Protein AF-A0A954LNN3-F1 (afdb_monomer_lite)

Secondary structure (DSSP, 8-state):
---PPP--PPPPPEEEEEEEE-TTSSHHHHHHHHHS--PPPTT--EEEEEPTTSPPPSSPPGGG----HHHHHHHHHHHHHHHHHHHHTTPPPPPPP--S--EEEEEEEEETTEEEEEEEEE--SHHHHHHHHT-HHHHHHHHHHHHTT-SEEEEEEEPPPTTS-HHHHHHHHHHHHHHHHHHHHT----GGGGS-EEEEEE-GGGGGGGTSTT---

Radius of gyration: 19.88 Å; chains: 1; bounding box: 52×59×62 Å

Structure (mmCIF, N/CA/C/O backbone):
data_AF-A0A954LNN3-F1
#
_entry.id   AF-A0A954LNN3-F1
#
loop_
_atom_site.group_PDB
_atom_site.id
_atom_site.type_symbol
_atom_site.label_atom_id
_atom_site.label_alt_id
_atom_site.label_comp_id
_atom_site.label_asym_id
_atom_site.label_entity_id
_atom_site.label_seq_id
_atom_site.pdbx_PDB_ins_code
_atom_site.Cartn_x
_atom_site.Cartn_y
_atom_site.Cartn_z
_atom_site.occupancy
_atom_site.B_iso_or_equiv
_atom_site.auth_seq_id
_atom_site.auth_comp_id
_atom_site.auth_asym_id
_atom_site.auth_atom_id
_atom_site.pdbx_PDB_model_num
ATOM 1 N N . MET A 1 1 ? -34.353 6.691 -40.907 1.00 41.09 1 MET A N 1
ATOM 2 C CA . MET A 1 1 ? -32.951 6.592 -40.446 1.00 41.09 1 MET A CA 1
ATOM 3 C C . MET A 1 1 ? -32.954 6.837 -38.947 1.00 41.09 1 MET A C 1
ATOM 5 O O . MET A 1 1 ? -33.032 7.984 -38.532 1.00 41.09 1 MET A O 1
ATOM 9 N N . SER A 1 2 ? -32.997 5.773 -38.146 1.00 40.62 2 SER A N 1
ATOM 10 C CA . SER A 1 2 ? -33.014 5.878 -36.682 1.00 40.62 2 SER A CA 1
ATOM 11 C C . SER A 1 2 ? -31.582 5.757 -36.176 1.00 40.62 2 SER A C 1
ATOM 13 O O . SER A 1 2 ? -30.996 4.680 -36.244 1.00 40.62 2 SER A O 1
ATOM 15 N N . GLY A 1 3 ? -31.007 6.874 -35.733 1.00 41.91 3 GLY A N 1
ATOM 16 C CA . GLY A 1 3 ? -29.698 6.901 -35.089 1.00 41.91 3 GLY A CA 1
ATOM 17 C C . GLY A 1 3 ? -29.800 6.324 -33.682 1.00 41.91 3 GLY A C 1
ATOM 18 O O . GLY A 1 3 ? -30.447 6.914 -32.822 1.00 41.91 3 GLY A O 1
ATOM 19 N N . GLN A 1 4 ? -29.179 5.168 -33.454 1.00 40.25 4 GLN A N 1
ATOM 20 C CA . GLN A 1 4 ? -28.914 4.680 -32.104 1.00 40.25 4 GLN A CA 1
ATOM 21 C C . GLN A 1 4 ? -27.769 5.502 -31.510 1.00 40.25 4 GLN A C 1
ATOM 23 O O . GLN A 1 4 ? -26.646 5.489 -32.010 1.00 40.25 4 GLN A O 1
ATOM 28 N N . THR A 1 5 ? -28.064 6.228 -30.439 1.00 45.84 5 THR A N 1
ATOM 29 C CA . THR A 1 5 ? -27.068 6.816 -29.546 1.00 45.84 5 THR A CA 1
ATOM 30 C C . THR A 1 5 ? -26.259 5.686 -28.896 1.00 45.84 5 THR A C 1
ATOM 32 O O . THR A 1 5 ? -26.860 4.720 -28.419 1.00 45.84 5 THR A O 1
ATOM 35 N N . PRO A 1 6 ? -24.918 5.766 -28.845 1.00 45.59 6 PRO A N 1
ATOM 36 C CA . PRO A 1 6 ? -24.116 4.739 -28.198 1.00 45.59 6 PRO A CA 1
ATOM 37 C C . PRO A 1 6 ? -24.421 4.725 -26.696 1.00 45.59 6 PRO A C 1
ATOM 39 O O . PRO A 1 6 ? -24.258 5.727 -25.997 1.00 45.59 6 PRO A O 1
ATOM 42 N N . SER A 1 7 ? -24.886 3.574 -26.214 1.00 42.22 7 SER A N 1
ATOM 43 C CA . SER A 1 7 ? -25.049 3.277 -24.792 1.00 42.22 7 SER A CA 1
ATOM 44 C C . SER A 1 7 ? -23.694 3.428 -24.093 1.00 42.22 7 SER A C 1
ATOM 46 O O . SER A 1 7 ? -22.755 2.686 -24.386 1.00 42.22 7 SER A O 1
ATOM 48 N N . LYS A 1 8 ? -23.564 4.412 -23.192 1.00 45.31 8 LYS A N 1
ATOM 49 C CA . LYS A 1 8 ? -22.414 4.512 -22.284 1.00 45.31 8 LYS A CA 1
ATOM 50 C C . LYS A 1 8 ? -22.467 3.316 -21.336 1.00 45.31 8 LYS A C 1
ATOM 52 O O . LYS A 1 8 ? -23.291 3.297 -20.424 1.00 45.31 8 LYS A O 1
ATOM 57 N N . SER A 1 9 ? -21.582 2.342 -21.535 1.00 46.16 9 SER A N 1
ATOM 58 C CA . SER A 1 9 ? -21.320 1.303 -20.538 1.00 46.16 9 SER A CA 1
ATOM 59 C C . SER A 1 9 ? -21.052 1.961 -19.176 1.00 46.16 9 SER A C 1
ATOM 61 O O . SER A 1 9 ? -20.339 2.971 -19.131 1.00 46.16 9 SER A O 1
ATOM 63 N N . PRO A 1 10 ? -21.618 1.445 -18.070 1.00 54.09 10 PRO A N 1
ATOM 64 C CA . PRO A 1 10 ? -21.389 2.022 -16.753 1.00 54.09 10 PRO A CA 1
ATOM 65 C C . PRO A 1 10 ? -19.890 2.014 -16.442 1.00 54.09 10 PRO A C 1
ATOM 67 O O . PRO A 1 10 ? -19.203 1.019 -16.680 1.00 54.09 10 PRO A O 1
ATOM 70 N N . ALA A 1 11 ? -19.378 3.136 -15.935 1.00 67.19 11 ALA A N 1
ATOM 71 C CA . ALA A 1 11 ? -17.979 3.250 -15.546 1.00 67.19 11 ALA A CA 1
ATOM 72 C C . ALA A 1 11 ? -17.644 2.175 -14.496 1.00 67.19 11 ALA A C 1
ATOM 74 O O . ALA A 1 11 ? -18.357 2.014 -13.503 1.00 67.19 11 ALA A O 1
ATOM 75 N N . ARG A 1 12 ? -16.572 1.416 -14.736 1.00 80.56 12 ARG A N 1
ATOM 76 C CA . ARG A 1 12 ? -16.099 0.356 -13.836 1.00 80.56 12 ARG A CA 1
ATOM 77 C C . ARG A 1 12 ? -15.735 0.965 -12.476 1.00 80.56 12 ARG A C 1
ATOM 79 O O . ARG A 1 12 ? -15.009 1.954 -12.425 1.00 80.56 12 ARG A O 1
ATOM 86 N N . LYS A 1 13 ? -16.232 0.386 -11.372 1.00 89.00 13 LYS A N 1
ATOM 87 C CA . LYS A 1 13 ? -15.869 0.831 -10.014 1.00 89.00 13 LYS A CA 1
ATOM 88 C C . LYS A 1 13 ? -14.365 0.627 -9.786 1.00 89.00 13 LYS A C 1
ATOM 90 O O . LYS A 1 13 ? -13.867 -0.481 -9.983 1.00 89.00 13 LYS A O 1
ATOM 95 N N . VAL A 1 14 ? -13.700 1.671 -9.296 1.00 90.75 14 VAL A N 1
ATOM 96 C CA . VAL A 1 14 ? -12.328 1.626 -8.772 1.00 90.75 14 VAL A CA 1
ATOM 97 C C . VAL A 1 14 ? -12.387 1.444 -7.256 1.00 90.75 14 VAL A C 1
ATOM 99 O O . VAL A 1 14 ? -13.132 2.159 -6.587 1.00 90.75 14 VAL A O 1
ATOM 102 N N . TYR A 1 15 ? -11.632 0.487 -6.723 1.00 92.94 15 TYR A N 1
ATOM 103 C CA . TYR A 1 15 ? -11.469 0.271 -5.284 1.00 92.94 15 TYR A CA 1
ATOM 104 C C . TYR A 1 15 ? -10.193 0.946 -4.801 1.00 92.94 15 TYR A C 1
ATOM 106 O O . TYR A 1 15 ? -9.123 0.705 -5.354 1.00 92.94 15 TYR A O 1
ATOM 114 N N . ARG A 1 16 ? -10.291 1.761 -3.753 1.00 91.50 16 ARG A N 1
ATOM 115 C CA . ARG A 1 16 ? -9.150 2.497 -3.203 1.00 91.50 16 ARG A CA 1
ATOM 116 C C . ARG A 1 16 ? -8.630 1.837 -1.941 1.00 91.50 16 ARG A C 1
ATOM 118 O O . ARG A 1 16 ? -9.359 1.729 -0.958 1.00 91.50 16 ARG A O 1
ATOM 125 N N . LEU A 1 17 ? -7.379 1.406 -1.944 1.00 93.31 17 LEU A N 1
ATOM 126 C CA . LEU A 1 17 ? -6.766 0.739 -0.801 1.00 93.31 17 LEU A CA 1
ATOM 127 C C . LEU A 1 17 ? -5.625 1.587 -0.251 1.00 93.31 17 LEU A C 1
ATOM 129 O O . LEU A 1 17 ? -4.707 1.956 -0.980 1.00 93.31 17 LEU A O 1
ATOM 133 N N . ALA A 1 18 ? -5.652 1.856 1.050 1.00 90.88 18 ALA A N 1
ATOM 134 C CA . ALA A 1 18 ? -4.489 2.394 1.742 1.00 90.88 18 ALA A CA 1
ATOM 135 C C . ALA A 1 18 ? -3.528 1.254 2.087 1.00 90.88 18 ALA A C 1
ATOM 137 O O . ALA A 1 18 ? -3.946 0.256 2.671 1.00 90.88 18 ALA A O 1
ATOM 138 N N . LEU A 1 19 ? -2.245 1.408 1.768 1.00 91.31 19 LEU A N 1
ATOM 139 C CA . LEU A 1 19 ? -1.187 0.499 2.188 1.00 91.31 19 LEU A CA 1
ATOM 140 C C . LEU A 1 19 ? -0.366 1.148 3.300 1.00 91.31 19 LEU A C 1
ATOM 142 O O . LEU A 1 19 ? 0.320 2.147 3.097 1.00 91.31 19 LEU A O 1
ATOM 146 N N . TYR A 1 20 ? -0.437 0.543 4.477 1.00 86.44 20 TYR A N 1
ATOM 147 C CA . TYR A 1 20 ? 0.294 0.922 5.673 1.00 86.44 20 TYR A CA 1
ATOM 148 C C . TYR A 1 20 ? 1.376 -0.099 5.969 1.00 86.44 20 TYR A C 1
ATOM 150 O O . TYR A 1 20 ? 1.256 -1.283 5.667 1.00 86.44 20 TYR A O 1
ATOM 158 N N . GLY A 1 21 ? 2.446 0.357 6.601 1.00 81.75 21 GLY A N 1
ATOM 159 C CA . GLY A 1 21 ? 3.517 -0.511 7.054 1.00 81.75 21 GLY A CA 1
ATOM 160 C C . GLY A 1 21 ? 4.712 0.304 7.504 1.00 81.75 21 GLY A C 1
ATOM 161 O O . GLY A 1 21 ? 4.985 1.391 6.983 1.00 81.75 21 GLY A O 1
ATOM 162 N N . VAL A 1 22 ? 5.432 -0.235 8.476 1.00 75.75 22 VAL A N 1
ATOM 163 C CA . VAL A 1 22 ? 6.613 0.406 9.057 1.00 75.75 22 VAL A CA 1
ATOM 164 C C . VAL A 1 22 ? 7.746 0.518 8.029 1.00 75.75 22 VAL A C 1
ATOM 166 O O . VAL A 1 22 ? 7.712 -0.100 6.956 1.00 75.75 22 VAL A O 1
ATOM 169 N N . THR A 1 23 ? 8.769 1.321 8.331 1.00 74.94 23 THR A N 1
ATOM 170 C CA . THR A 1 23 ? 9.998 1.334 7.523 1.00 74.94 23 THR A CA 1
ATOM 171 C C . THR A 1 23 ? 10.539 -0.085 7.403 1.00 74.94 23 THR A C 1
ATOM 173 O O . THR A 1 23 ? 10.549 -0.832 8.377 1.00 74.94 23 THR A O 1
ATOM 176 N N . ALA A 1 24 ? 10.961 -0.458 6.196 1.00 79.31 24 ALA A N 1
ATOM 177 C CA . ALA A 1 24 ? 11.436 -1.799 5.878 1.00 79.31 24 ALA A CA 1
ATOM 178 C C . ALA A 1 24 ? 10.400 -2.928 6.057 1.00 79.31 24 ALA A C 1
ATOM 180 O O . ALA A 1 24 ? 10.777 -4.092 5.952 1.00 79.31 24 ALA A O 1
ATOM 181 N N . ALA A 1 25 ? 9.098 -2.640 6.208 1.00 84.00 25 ALA A N 1
ATOM 182 C CA . ALA A 1 25 ? 8.053 -3.672 6.207 1.00 84.00 25 ALA A CA 1
ATOM 183 C C . ALA A 1 25 ? 7.923 -4.409 4.865 1.00 84.00 25 ALA A C 1
ATOM 185 O O . ALA A 1 25 ? 7.218 -5.400 4.797 1.00 84.00 25 ALA A O 1
ATOM 186 N N . GLY A 1 26 ? 8.583 -3.952 3.794 1.00 89.00 26 GLY A N 1
ATOM 187 C CA . GLY A 1 26 ? 8.555 -4.593 2.474 1.00 89.00 26 GLY A CA 1
ATOM 188 C C . GLY A 1 26 ? 7.404 -4.147 1.570 1.00 89.00 26 GLY A C 1
ATOM 189 O O . GLY A 1 26 ? 7.028 -4.896 0.675 1.00 89.00 26 GLY A O 1
ATOM 190 N N . LYS A 1 27 ? 6.851 -2.942 1.781 1.00 91.00 27 LYS A N 1
ATOM 191 C CA . LYS A 1 27 ? 5.776 -2.369 0.945 1.00 91.00 27 LYS A CA 1
ATOM 192 C C . LYS A 1 27 ? 6.191 -2.280 -0.524 1.00 91.00 27 LYS A C 1
ATOM 194 O O . LYS A 1 27 ? 5.506 -2.823 -1.383 1.00 91.00 27 LYS A O 1
ATOM 199 N N . THR A 1 28 ? 7.367 -1.705 -0.783 1.00 91.69 28 THR A N 1
ATOM 200 C CA . THR A 1 28 ? 7.961 -1.630 -2.125 1.00 91.69 28 THR A CA 1
ATOM 201 C C . THR A 1 28 ? 8.101 -3.015 -2.754 1.00 91.69 28 THR A C 1
ATOM 203 O O . THR A 1 28 ? 7.695 -3.208 -3.893 1.00 91.69 28 THR A O 1
ATOM 206 N N . CYS A 1 29 ? 8.603 -4.004 -2.003 1.00 93.44 29 CYS A N 1
ATOM 207 C CA . CYS A 1 29 ? 8.739 -5.374 -2.501 1.00 93.44 29 CYS A CA 1
ATOM 208 C C . CYS A 1 29 ? 7.381 -6.006 -2.832 1.00 93.44 29 CYS A C 1
ATOM 210 O O . CYS A 1 29 ? 7.262 -6.675 -3.851 1.00 93.44 29 CYS A O 1
ATOM 212 N N . LEU A 1 30 ? 6.358 -5.789 -1.996 1.00 93.38 30 LEU A N 1
ATOM 213 C CA . LEU A 1 30 ? 5.003 -6.291 -2.232 1.00 93.38 30 LEU A CA 1
ATOM 214 C C . LEU A 1 30 ? 4.410 -5.702 -3.517 1.00 93.38 30 LEU A C 1
ATOM 216 O O . LEU A 1 30 ? 3.936 -6.451 -4.369 1.00 93.38 30 LEU A O 1
ATOM 220 N N . LEU A 1 31 ? 4.458 -4.377 -3.662 1.00 94.31 31 LEU A N 1
ATOM 221 C CA . LEU A 1 31 ? 3.934 -3.672 -4.832 1.00 94.31 31 LEU A CA 1
ATOM 222 C C . LEU A 1 31 ? 4.679 -4.078 -6.106 1.00 94.31 31 LEU A C 1
ATOM 224 O O . LEU A 1 31 ? 4.044 -4.392 -7.111 1.00 94.31 31 LEU A O 1
ATOM 228 N N . ALA A 1 32 ? 6.013 -4.124 -6.061 1.00 94.44 32 ALA A N 1
ATOM 229 C CA . ALA A 1 32 ? 6.834 -4.524 -7.202 1.00 94.44 32 ALA A CA 1
ATOM 230 C C . ALA A 1 32 ? 6.546 -5.970 -7.592 1.00 94.44 32 ALA A C 1
ATOM 232 O O . ALA A 1 32 ? 6.275 -6.249 -8.756 1.00 94.44 32 ALA A O 1
ATOM 233 N N . ALA A 1 33 ? 6.477 -6.877 -6.615 1.00 92.88 33 ALA A N 1
ATOM 234 C CA . ALA A 1 33 ? 6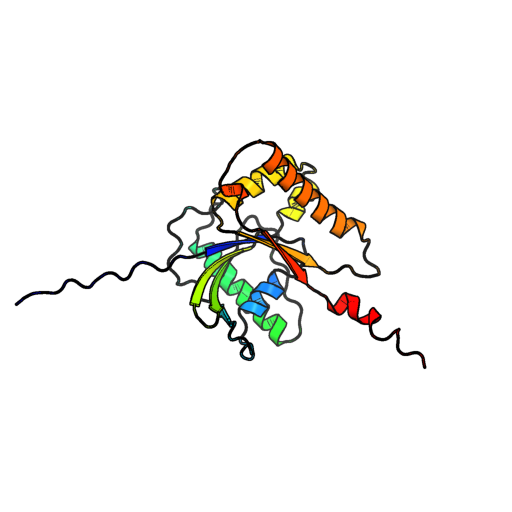.102 -8.252 -6.884 1.00 92.88 33 ALA A CA 1
ATOM 235 C C . ALA A 1 33 ? 4.723 -8.336 -7.551 1.00 92.88 33 ALA A C 1
ATOM 237 O O . ALA A 1 33 ? 4.552 -9.203 -8.403 1.00 92.88 33 ALA A O 1
ATOM 238 N N . LEU A 1 34 ? 3.735 -7.524 -7.142 1.00 93.25 34 LEU A N 1
ATOM 239 C CA . LEU A 1 34 ? 2.395 -7.492 -7.753 1.00 93.25 34 LEU A CA 1
ATOM 240 C C . LEU A 1 34 ? 2.414 -6.976 -9.195 1.00 93.25 34 LEU A C 1
ATOM 242 O O . LEU A 1 34 ? 1.586 -7.408 -9.983 1.00 93.25 34 LEU A O 1
ATOM 246 N N . GLY A 1 35 ? 3.333 -6.070 -9.536 1.00 92.44 35 GLY A N 1
ATOM 247 C CA . GLY A 1 35 ? 3.470 -5.536 -10.894 1.00 92.44 35 GLY A CA 1
ATOM 248 C C . GLY A 1 35 ? 4.302 -6.402 -11.843 1.00 92.44 35 GLY A C 1
ATOM 249 O O . GLY A 1 35 ? 4.261 -6.193 -13.053 1.00 92.44 35 GLY A O 1
ATOM 250 N N . MET A 1 36 ? 5.059 -7.366 -11.320 1.00 92.56 36 MET A N 1
ATOM 251 C CA . MET A 1 36 ? 5.875 -8.273 -12.126 1.00 92.56 36 MET A CA 1
ATOM 252 C C . MET A 1 36 ? 5.033 -9.380 -12.761 1.00 92.56 36 MET A C 1
ATOM 254 O O . MET A 1 36 ? 4.132 -9.929 -12.134 1.00 92.56 36 MET A O 1
ATOM 258 N N . ASN A 1 37 ? 5.419 -9.794 -13.971 1.00 83.38 37 ASN A N 1
ATOM 259 C CA . ASN A 1 37 ? 4.880 -10.997 -14.601 1.00 83.38 37 ASN A CA 1
ATOM 260 C C . ASN A 1 37 ? 5.145 -12.221 -13.719 1.00 83.38 37 ASN A C 1
ATOM 262 O O . ASN A 1 37 ? 6.278 -12.470 -13.298 1.00 83.38 37 ASN A O 1
ATOM 266 N N . ARG A 1 38 ? 4.101 -13.012 -13.478 1.00 81.38 38 ARG A N 1
ATOM 267 C CA . ARG A 1 38 ? 4.158 -14.227 -12.664 1.00 81.38 38 ARG A CA 1
ATOM 268 C C . ARG A 1 38 ? 3.738 -15.433 -13.489 1.00 81.38 38 ARG A C 1
ATOM 270 O O . ARG A 1 38 ? 3.080 -15.311 -14.519 1.00 81.38 38 ARG A O 1
ATOM 277 N N . LYS A 1 39 ? 4.101 -16.624 -13.009 1.00 86.94 39 LYS A N 1
ATOM 278 C CA . LYS A 1 39 ? 3.421 -17.839 -13.464 1.00 86.94 39 LYS A CA 1
ATOM 279 C C . LYS A 1 39 ? 1.938 -17.723 -13.085 1.00 86.94 39 LYS A C 1
ATOM 281 O O . LYS A 1 39 ? 1.668 -17.255 -11.976 1.00 86.94 39 LYS A O 1
ATOM 286 N N . PRO A 1 40 ? 1.006 -18.154 -13.953 1.00 87.69 40 PRO A N 1
ATOM 287 C CA . PRO A 1 40 ? -0.413 -18.141 -13.630 1.00 87.69 40 PRO A CA 1
ATOM 288 C C . PRO A 1 40 ? -0.672 -18.822 -12.287 1.00 87.69 40 PRO A C 1
ATOM 290 O O . PRO A 1 40 ? -0.148 -19.909 -12.024 1.00 87.69 40 PRO A O 1
ATOM 293 N N . ASN A 1 41 ? -1.461 -18.180 -11.428 1.00 89.62 41 ASN A N 1
ATOM 294 C CA . ASN A 1 41 ? -1.897 -18.815 -10.194 1.00 89.62 41 ASN A CA 1
ATOM 295 C C . ASN A 1 41 ? -2.829 -19.989 -10.551 1.00 89.62 41 ASN A C 1
ATOM 297 O O . ASN A 1 41 ? -3.750 -19.791 -11.347 1.00 89.62 41 ASN A O 1
ATOM 301 N N . PRO A 1 42 ? -2.651 -21.189 -9.967 1.00 92.38 42 PRO A N 1
ATOM 302 C CA . PRO A 1 42 ? -3.482 -22.353 -10.290 1.00 92.38 42 PRO A CA 1
ATOM 303 C C . PRO A 1 42 ? -4.976 -22.138 -10.000 1.00 92.38 42 PRO A C 1
ATOM 305 O O . PRO A 1 42 ? -5.813 -22.782 -10.623 1.00 92.38 42 PRO A O 1
ATOM 308 N N . ASN A 1 43 ? -5.314 -21.206 -9.104 1.00 92.81 43 ASN A N 1
ATOM 309 C CA . ASN A 1 43 ? -6.690 -20.852 -8.763 1.00 92.81 43 ASN A CA 1
ATOM 310 C C . ASN A 1 43 ? -7.234 -19.673 -9.594 1.00 92.81 43 ASN A C 1
ATOM 312 O O . ASN A 1 43 ? -8.288 -19.138 -9.266 1.00 92.81 43 ASN A O 1
ATOM 316 N N . GLY A 1 44 ? -6.520 -19.229 -10.635 1.00 91.75 44 GLY A N 1
ATOM 317 C CA . GLY A 1 44 ? -6.971 -18.166 -11.540 1.00 91.75 44 GLY A CA 1
ATOM 318 C C . GLY A 1 44 ? -6.916 -16.748 -10.963 1.00 91.75 44 GLY A C 1
ATOM 319 O O . GLY A 1 44 ? -7.545 -15.847 -11.512 1.00 91.75 44 GLY A O 1
ATOM 320 N N . TYR A 1 45 ? -6.184 -16.535 -9.866 1.00 93.06 45 TYR A N 1
ATOM 321 C CA . TYR A 1 45 ? -5.931 -15.193 -9.336 1.00 93.06 45 TYR A CA 1
ATOM 322 C C . TYR A 1 45 ? -4.782 -14.507 -10.068 1.00 93.06 45 TYR A C 1
ATOM 324 O O . TYR A 1 45 ? -3.722 -15.106 -10.254 1.00 93.06 45 TYR A O 1
ATOM 332 N N . ASP A 1 46 ? -4.956 -13.235 -10.412 1.00 94.00 46 ASP A N 1
ATOM 333 C CA . ASP A 1 46 ? -3.913 -12.462 -11.084 1.00 94.00 46 ASP A CA 1
ATOM 334 C C . ASP A 1 46 ? -3.896 -10.999 -10.635 1.00 94.00 46 ASP A C 1
ATOM 336 O O . ASP A 1 46 ? -4.883 -10.476 -10.114 1.00 94.00 46 ASP A O 1
ATOM 340 N N . ALA A 1 47 ? -2.756 -10.347 -10.829 1.00 94.06 47 ALA A N 1
ATOM 341 C CA . ALA A 1 47 ? -2.575 -8.924 -10.605 1.00 94.06 47 ALA A CA 1
ATOM 342 C C . ALA A 1 47 ? -1.762 -8.348 -11.762 1.00 94.06 47 ALA A C 1
ATOM 344 O O . ALA A 1 47 ? -0.622 -8.743 -11.988 1.00 94.06 47 ALA A O 1
ATOM 345 N N . VAL A 1 48 ? -2.351 -7.394 -12.476 1.00 92.94 48 VAL A N 1
ATOM 346 C CA . VAL A 1 48 ? -1.716 -6.725 -13.610 1.00 92.94 48 VAL A CA 1
ATOM 347 C C . VAL A 1 48 ? -1.578 -5.252 -13.276 1.00 92.94 48 VAL A C 1
ATOM 349 O O . VAL A 1 48 ? -2.574 -4.567 -13.050 1.00 92.94 48 VAL A O 1
ATOM 352 N N . ARG A 1 49 ? -0.343 -4.747 -13.249 1.00 93.25 49 ARG A N 1
ATOM 353 C CA . ARG A 1 49 ? -0.092 -3.307 -13.130 1.00 93.25 49 ARG A CA 1
ATOM 354 C C . ARG A 1 49 ? -0.668 -2.584 -14.350 1.00 93.25 49 ARG A C 1
ATOM 356 O O . ARG A 1 49 ? -0.427 -2.982 -15.487 1.00 93.25 49 ARG A O 1
ATOM 363 N N . LEU A 1 50 ? -1.376 -1.488 -14.105 1.00 90.25 50 LEU A N 1
ATOM 364 C CA . LEU A 1 50 ? -1.865 -0.580 -15.138 1.00 90.25 50 LEU A CA 1
ATOM 365 C C . LEU A 1 50 ? -0.931 0.642 -15.259 1.00 90.25 50 LEU A C 1
ATOM 367 O O . LEU A 1 50 ? -0.383 1.089 -14.247 1.00 90.25 50 LEU A O 1
ATOM 371 N N . PRO A 1 51 ? -0.746 1.199 -16.470 1.00 84.00 51 PRO A N 1
ATOM 372 C CA . PRO A 1 51 ? 0.047 2.414 -16.678 1.00 84.00 51 PRO A CA 1
ATOM 373 C C . PRO A 1 51 ? -0.619 3.642 -16.039 1.00 84.00 51 PRO A C 1
ATOM 375 O O . PRO A 1 51 ? -1.842 3.674 -15.884 1.00 84.00 51 PRO A O 1
ATOM 378 N N . CYS A 1 52 ? 0.145 4.701 -15.736 1.00 69.94 52 CYS A N 1
ATOM 379 C CA . CYS A 1 52 ? -0.399 5.915 -15.099 1.00 69.94 52 CYS A CA 1
ATOM 380 C C . CYS A 1 52 ? -1.401 6.713 -15.962 1.00 69.94 52 CYS A C 1
ATOM 382 O O . CYS A 1 52 ? -1.949 7.711 -15.501 1.00 69.94 52 CYS A O 1
ATOM 384 N N . SER A 1 53 ? -1.665 6.283 -17.202 1.00 61.88 53 SER A N 1
ATOM 385 C CA . SER A 1 53 ? -2.645 6.874 -18.121 1.00 61.88 53 SER A CA 1
ATOM 386 C C . SER A 1 53 ? -4.106 6.539 -17.789 1.00 61.88 53 SER A C 1
ATOM 388 O O . SER A 1 53 ? -5.005 6.912 -18.545 1.00 61.88 53 SER A O 1
ATOM 390 N N . VAL A 1 54 ? -4.371 5.832 -16.685 1.00 58.41 54 VAL A N 1
ATOM 391 C CA . VAL A 1 54 ? -5.729 5.698 -16.144 1.00 58.41 54 VAL A CA 1
ATOM 392 C C . VAL A 1 54 ? -6.206 7.094 -15.716 1.00 58.41 54 VAL A C 1
ATOM 394 O O . VAL A 1 54 ? -5.461 7.783 -15.018 1.00 58.41 54 VAL A O 1
ATOM 397 N N . PRO A 1 55 ? -7.401 7.555 -16.143 1.00 53.94 55 PRO A N 1
ATOM 398 C CA . PRO A 1 55 ? -7.874 8.887 -15.794 1.00 53.94 55 PRO A CA 1
ATOM 399 C C . PRO A 1 55 ? -7.825 9.067 -14.273 1.00 53.94 55 PRO A C 1
ATOM 401 O O . PRO A 1 55 ? -8.267 8.166 -13.552 1.00 53.94 55 PRO A O 1
ATOM 404 N N . PRO A 1 56 ? -7.282 10.199 -13.784 1.00 51.62 56 PRO A N 1
ATOM 405 C CA . PRO A 1 56 ? -7.203 10.452 -12.360 1.00 51.62 56 PRO A CA 1
ATOM 406 C C . PRO A 1 56 ? -8.603 10.314 -11.784 1.00 51.62 56 PRO A C 1
ATOM 408 O O . PRO A 1 56 ? -9.582 10.810 -12.351 1.00 51.62 56 PRO A O 1
ATOM 411 N N . SER A 1 57 ? -8.693 9.604 -10.666 1.00 51.53 57 SER A N 1
ATOM 412 C CA . SER A 1 57 ? -9.910 9.584 -9.882 1.00 51.53 57 SER A CA 1
ATOM 413 C C . SER A 1 57 ? -10.391 11.029 -9.697 1.00 51.53 57 SER A C 1
ATOM 415 O O . SER A 1 57 ? -9.635 11.871 -9.223 1.00 51.53 57 SER A O 1
ATOM 417 N N . THR A 1 58 ? -11.639 11.339 -10.056 1.00 49.50 58 THR A N 1
ATOM 418 C CA . THR A 1 58 ? -12.224 12.693 -9.932 1.00 49.50 58 THR A CA 1
ATOM 419 C C . THR A 1 58 ? -12.383 13.159 -8.478 1.00 49.50 58 THR A C 1
ATOM 421 O O . THR A 1 58 ? -13.030 14.165 -8.210 1.00 49.50 58 THR A O 1
ATOM 424 N N . SER A 1 59 ? -11.866 12.396 -7.521 1.00 51.00 59 SER A N 1
ATOM 425 C CA . SER A 1 59 ? -11.867 12.720 -6.104 1.00 51.00 59 SER A CA 1
ATOM 426 C C . SER A 1 59 ? -10.592 13.463 -5.739 1.00 51.00 59 SER A C 1
ATOM 428 O O . SER A 1 59 ? -9.499 12.994 -6.051 1.00 51.00 59 SER A O 1
ATOM 430 N N . GLU A 1 60 ? -10.747 14.565 -5.017 1.00 52.16 60 GLU A N 1
ATOM 431 C CA . GLU A 1 60 ? -9.644 15.338 -4.453 1.00 52.16 60 GLU A CA 1
ATOM 432 C C . GLU A 1 60 ? -8.619 14.448 -3.718 1.00 52.16 60 GLU A C 1
ATOM 434 O O . GLU A 1 60 ? -9.005 13.474 -3.052 1.00 52.16 60 GLU A O 1
ATOM 439 N N . PRO A 1 61 ? -7.314 14.763 -3.830 1.00 52.50 61 PRO A N 1
ATOM 440 C CA . PRO A 1 61 ? -6.260 13.994 -3.189 1.00 52.50 61 PRO A CA 1
ATOM 441 C C . PRO A 1 61 ? -6.444 13.952 -1.665 1.00 52.50 61 PRO A C 1
ATOM 443 O O . PRO A 1 61 ? -6.930 14.911 -1.049 1.00 52.50 61 PRO A O 1
ATOM 446 N N . PRO A 1 62 ? -6.052 12.847 -1.008 1.00 51.28 62 PRO A N 1
ATOM 447 C CA . PRO A 1 62 ? -6.167 12.760 0.429 1.00 51.28 62 PRO A CA 1
ATOM 448 C C . PRO A 1 62 ? -5.231 13.764 1.134 1.00 51.28 62 PRO A C 1
ATOM 450 O O . PRO A 1 62 ? -4.027 13.756 0.917 1.00 51.28 62 PRO A O 1
ATOM 453 N N . ASN A 1 63 ? -5.813 14.596 2.007 1.00 49.94 63 ASN A N 1
ATOM 454 C CA . ASN A 1 63 ? -5.197 15.543 2.962 1.00 49.94 63 ASN A CA 1
ATOM 455 C C . ASN A 1 63 ? -4.762 16.929 2.469 1.00 49.94 63 ASN A C 1
ATOM 457 O O . ASN A 1 63 ? -4.010 17.589 3.179 1.00 49.94 63 ASN A O 1
ATOM 461 N N . GLY A 1 64 ? -5.221 17.418 1.315 1.00 45.00 64 GLY A N 1
ATOM 462 C CA . GLY A 1 64 ? -4.793 18.751 0.857 1.00 45.00 64 GLY A CA 1
ATOM 463 C C . GLY A 1 64 ? -3.279 18.849 0.627 1.00 45.00 64 GLY A C 1
ATOM 464 O O . GLY A 1 64 ? -2.751 19.942 0.460 1.00 45.00 64 GLY A O 1
ATOM 465 N N . ALA A 1 65 ? -2.578 17.707 0.604 1.00 49.81 65 ALA A N 1
ATOM 466 C CA . ALA A 1 65 ? -1.250 17.630 0.039 1.00 49.81 65 ALA A CA 1
ATOM 467 C C . ALA A 1 65 ? -1.379 18.102 -1.412 1.00 49.81 65 ALA A C 1
ATOM 469 O O . ALA A 1 65 ? -2.213 17.567 -2.147 1.00 49.81 65 ALA A O 1
ATOM 470 N N . GLU A 1 66 ? -0.583 19.096 -1.803 1.00 47.72 66 GLU A N 1
ATOM 471 C CA . GLU A 1 66 ? -0.477 19.656 -3.161 1.00 47.72 66 GLU A CA 1
ATOM 472 C C . GLU A 1 66 ? 0.084 18.634 -4.170 1.00 47.72 66 GLU A C 1
ATOM 474 O O . GLU A 1 66 ? 0.950 18.918 -4.991 1.00 47.72 66 GLU A O 1
ATOM 479 N N . ASN A 1 67 ? -0.364 17.388 -4.100 1.00 57.38 67 ASN A N 1
ATOM 480 C CA . ASN A 1 67 ? 0.030 16.344 -5.011 1.00 57.38 67 ASN A CA 1
ATOM 481 C C . ASN A 1 67 ? -1.019 16.273 -6.105 1.00 57.38 67 ASN A C 1
ATOM 483 O O . ASN A 1 67 ? -2.072 15.663 -5.926 1.00 57.38 67 ASN A O 1
ATOM 487 N N . ASP A 1 68 ? -0.696 16.891 -7.242 1.00 72.50 68 ASP A N 1
ATOM 488 C CA . ASP A 1 68 ? -1.281 16.540 -8.535 1.00 72.50 68 ASP A CA 1
ATOM 489 C C . ASP A 1 68 ? -1.406 15.001 -8.598 1.00 72.50 68 ASP A C 1
ATOM 491 O O . ASP A 1 68 ? -0.378 14.312 -8.564 1.00 72.50 68 ASP A O 1
ATOM 495 N N . PRO A 1 69 ? -2.629 14.432 -8.648 1.00 74.75 69 PRO A N 1
ATOM 496 C CA . PRO A 1 69 ? -2.824 12.985 -8.707 1.00 74.75 69 PRO A CA 1
ATOM 497 C C . PRO A 1 69 ? -2.045 12.340 -9.855 1.00 74.75 69 PRO A C 1
ATOM 499 O O . PRO A 1 69 ? -1.533 11.228 -9.720 1.00 74.75 69 PRO A O 1
ATOM 502 N N . ALA A 1 70 ? -1.881 13.063 -10.966 1.00 77.81 70 ALA A N 1
ATOM 503 C CA . ALA A 1 70 ? -1.088 12.595 -12.088 1.00 77.81 70 ALA A CA 1
ATOM 504 C C . ALA A 1 70 ? 0.416 12.580 -11.753 1.00 77.81 70 ALA A C 1
ATOM 506 O O . ALA A 1 70 ? 1.130 11.677 -12.185 1.00 77.81 70 ALA A O 1
ATOM 507 N N . ALA A 1 71 ? 0.915 13.525 -10.952 1.00 80.88 71 ALA A N 1
ATOM 508 C CA . ALA A 1 71 ? 2.288 13.498 -10.449 1.00 80.88 71 ALA A CA 1
ATOM 509 C C . ALA A 1 71 ? 2.516 12.333 -9.476 1.00 80.88 71 ALA A C 1
ATOM 511 O O . ALA A 1 71 ? 3.520 11.634 -9.603 1.00 80.88 71 ALA A O 1
ATOM 512 N N . ALA A 1 72 ? 1.573 12.072 -8.564 1.00 81.19 72 ALA A N 1
ATOM 513 C CA . ALA A 1 72 ? 1.639 10.931 -7.648 1.00 81.19 72 ALA A CA 1
ATOM 514 C C . ALA A 1 72 ? 1.680 9.588 -8.394 1.00 81.19 72 ALA A C 1
ATOM 516 O O . ALA A 1 72 ? 2.506 8.729 -8.073 1.00 81.19 72 ALA A O 1
ATOM 517 N N . ALA A 1 73 ? 0.860 9.444 -9.439 1.00 84.00 73 ALA A N 1
ATOM 518 C CA . ALA A 1 73 ? 0.855 8.265 -10.297 1.00 84.00 73 ALA A CA 1
ATOM 519 C C . ALA A 1 73 ? 2.157 8.123 -11.107 1.00 84.00 73 ALA A C 1
ATOM 521 O O . ALA A 1 73 ? 2.732 7.039 -11.139 1.00 84.00 73 ALA A O 1
ATOM 522 N N . ARG A 1 74 ? 2.679 9.208 -11.704 1.00 85.50 74 ARG A N 1
ATOM 523 C CA . ARG A 1 74 ? 3.966 9.190 -12.435 1.00 85.50 74 ARG A CA 1
ATOM 524 C C . ARG A 1 74 ? 5.150 8.834 -11.531 1.00 85.50 74 ARG A C 1
ATOM 526 O O . ARG A 1 74 ? 6.039 8.093 -11.946 1.00 85.50 74 ARG A O 1
ATOM 533 N N . ARG A 1 75 ? 5.172 9.349 -10.296 1.00 86.06 75 ARG A N 1
ATOM 534 C CA . ARG A 1 75 ? 6.191 8.985 -9.297 1.00 86.06 75 ARG A CA 1
ATOM 535 C C . ARG A 1 75 ? 6.088 7.513 -8.919 1.00 86.06 75 ARG A C 1
ATOM 537 O O . ARG A 1 75 ? 7.109 6.834 -8.909 1.00 86.06 75 ARG A O 1
ATOM 544 N N . GLY A 1 76 ? 4.872 7.039 -8.637 1.00 88.06 76 GLY A N 1
ATOM 545 C CA . GLY A 1 76 ? 4.609 5.636 -8.324 1.00 88.06 76 GLY A CA 1
ATOM 546 C C . GLY A 1 76 ? 5.061 4.709 -9.451 1.00 88.06 76 GLY A C 1
ATOM 547 O O . GLY A 1 76 ? 5.805 3.770 -9.202 1.00 88.06 76 GLY A O 1
ATOM 548 N N . GLU A 1 77 ? 4.696 5.024 -10.693 1.00 89.44 77 GLU A N 1
ATOM 549 C CA . GLU A 1 77 ? 5.111 4.312 -11.908 1.00 89.44 77 GLU A CA 1
ATOM 550 C C . GLU A 1 77 ? 6.632 4.146 -11.983 1.00 89.44 77 GLU A C 1
ATOM 552 O O . GLU A 1 77 ? 7.116 3.011 -11.953 1.00 89.44 77 GLU A O 1
ATOM 557 N N . LYS A 1 78 ? 7.374 5.263 -11.979 1.00 90.19 78 LYS A N 1
ATOM 558 C CA . LYS A 1 78 ? 8.841 5.250 -12.049 1.00 90.19 78 LYS A CA 1
ATOM 559 C C . LYS A 1 78 ? 9.457 4.454 -10.898 1.00 90.19 78 LYS A C 1
ATOM 561 O O . LYS A 1 78 ? 10.313 3.606 -11.122 1.00 90.19 78 LYS A O 1
ATOM 566 N N . TRP A 1 79 ? 8.999 4.705 -9.672 1.00 90.88 79 TRP A N 1
ATOM 567 C CA . TRP A 1 79 ? 9.512 4.020 -8.488 1.00 90.88 79 TRP A CA 1
ATOM 568 C C . TRP A 1 79 ? 9.295 2.507 -8.561 1.00 90.88 79 TRP A C 1
ATOM 570 O O . TRP A 1 79 ? 10.141 1.716 -8.145 1.00 90.88 79 TRP A O 1
ATOM 580 N N . LEU A 1 80 ? 8.138 2.100 -9.082 1.00 92.25 80 LEU A N 1
ATOM 581 C CA . LEU A 1 80 ? 7.787 0.701 -9.214 1.00 92.25 80 LEU A CA 1
ATOM 582 C C . LEU A 1 80 ? 8.603 0.016 -10.312 1.00 92.25 80 LEU A C 1
ATOM 584 O O . LEU A 1 80 ? 8.974 -1.136 -10.128 1.00 92.25 80 LEU A O 1
ATOM 588 N N . ASP A 1 81 ? 8.914 0.710 -11.411 1.00 94.00 81 ASP A N 1
ATOM 589 C CA . ASP A 1 81 ? 9.805 0.184 -12.454 1.00 94.00 81 ASP A CA 1
ATOM 590 C C . ASP A 1 81 ? 11.206 -0.098 -11.903 1.00 94.00 81 ASP A C 1
ATOM 592 O O . ASP A 1 81 ? 11.674 -1.235 -11.996 1.00 94.00 81 ASP A O 1
ATOM 596 N N . ASP A 1 82 ? 11.803 0.875 -11.207 1.00 94.12 82 ASP A N 1
ATOM 597 C CA . ASP A 1 82 ? 13.109 0.711 -10.558 1.00 94.12 82 ASP A CA 1
ATOM 598 C C . ASP A 1 82 ? 13.086 -0.462 -9.554 1.00 94.12 82 ASP A C 1
ATOM 600 O O . ASP A 1 82 ? 13.980 -1.310 -9.526 1.00 94.12 82 ASP A O 1
ATOM 604 N N . ALA A 1 83 ? 12.025 -0.565 -8.746 1.00 94.31 83 ALA A N 1
ATOM 605 C CA . ALA A 1 83 ? 11.878 -1.643 -7.771 1.00 94.31 83 ALA A CA 1
ATOM 606 C C . ALA A 1 83 ? 11.713 -3.029 -8.415 1.00 94.31 83 ALA A C 1
ATOM 608 O O . ALA A 1 83 ? 12.242 -4.017 -7.900 1.00 94.31 83 ALA A O 1
ATOM 609 N N . MET A 1 84 ? 10.980 -3.128 -9.526 1.00 94.94 84 MET A N 1
ATOM 610 C CA . MET A 1 84 ? 10.855 -4.381 -10.270 1.00 94.94 84 MET A CA 1
ATOM 611 C C . MET A 1 84 ? 12.195 -4.806 -10.867 1.00 94.94 84 MET A C 1
ATOM 613 O O . MET A 1 84 ? 12.516 -5.994 -10.840 1.00 94.94 84 MET A O 1
ATOM 617 N N . ASP A 1 85 ? 12.991 -3.862 -11.367 1.00 95.75 85 ASP A N 1
ATOM 618 C CA . ASP A 1 85 ? 14.316 -4.152 -11.909 1.00 95.75 85 ASP A CA 1
ATOM 619 C C . ASP A 1 85 ? 15.296 -4.612 -10.827 1.00 95.75 85 ASP A C 1
ATOM 621 O O . ASP A 1 85 ? 16.030 -5.581 -11.040 1.00 95.75 85 ASP A O 1
ATOM 625 N N . GLU A 1 86 ? 15.267 -4.014 -9.636 1.00 96.31 86 GLU A N 1
ATOM 626 C CA . GLU A 1 86 ? 16.044 -4.508 -8.494 1.00 96.31 86 GLU A CA 1
ATOM 627 C C . GLU A 1 86 ? 15.670 -5.957 -8.143 1.00 96.31 86 GLU A C 1
ATOM 629 O O . GLU A 1 86 ? 16.551 -6.820 -8.078 1.00 96.31 86 GLU A O 1
ATOM 634 N N . LEU A 1 87 ? 14.371 -6.265 -8.029 1.00 94.44 87 LEU A N 1
ATOM 635 C CA . LEU A 1 87 ? 13.910 -7.626 -7.729 1.00 94.44 87 LEU A CA 1
ATOM 636 C C . LEU A 1 87 ? 14.280 -8.638 -8.821 1.00 94.44 87 LEU A C 1
ATOM 638 O O . LEU A 1 87 ? 14.703 -9.749 -8.499 1.00 94.44 87 LEU A O 1
ATOM 642 N N . ARG A 1 88 ? 14.165 -8.273 -10.106 1.00 94.38 88 ARG A N 1
ATOM 643 C CA . ARG A 1 88 ? 14.582 -9.133 -11.236 1.00 94.38 88 ARG A CA 1
ATOM 644 C C . ARG A 1 88 ? 16.055 -9.514 -11.156 1.00 94.38 88 ARG A C 1
ATOM 646 O O . ARG A 1 88 ? 16.422 -10.612 -11.559 1.00 94.38 88 ARG A O 1
ATOM 653 N N . ASN A 1 89 ? 16.881 -8.621 -10.621 1.00 95.06 89 ASN A N 1
ATOM 654 C CA . ASN A 1 89 ? 18.310 -8.837 -10.451 1.00 95.06 89 ASN A CA 1
ATOM 655 C C . ASN A 1 89 ? 18.684 -9.443 -9.085 1.00 95.06 89 ASN A C 1
ATOM 657 O O . ASN A 1 89 ? 19.862 -9.455 -8.727 1.00 95.06 89 ASN A O 1
ATOM 661 N N . GLY A 1 90 ? 17.708 -9.918 -8.304 1.00 92.94 90 GLY A N 1
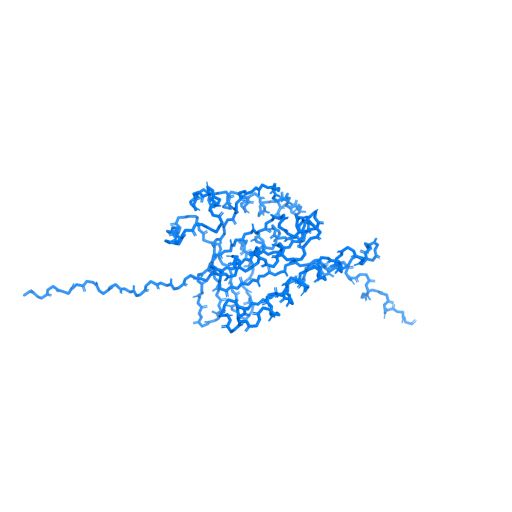ATOM 662 C CA . GLY A 1 90 ? 17.947 -10.510 -6.985 1.00 92.94 90 GLY A CA 1
ATOM 663 C C . GLY A 1 90 ? 18.405 -9.507 -5.923 1.00 92.94 90 GLY A C 1
ATOM 664 O O . GLY A 1 90 ? 18.990 -9.906 -4.918 1.00 92.94 90 GLY A O 1
ATOM 665 N N . ARG A 1 91 ? 18.166 -8.208 -6.136 1.00 94.50 91 ARG A N 1
ATOM 666 C CA . ARG A 1 91 ? 18.509 -7.135 -5.198 1.00 94.50 91 ARG A CA 1
ATOM 667 C C . ARG A 1 91 ? 17.277 -6.653 -4.441 1.00 94.50 91 ARG A C 1
ATOM 669 O O . ARG A 1 91 ? 16.138 -6.819 -4.876 1.00 94.50 91 ARG A O 1
ATOM 676 N N . VAL A 1 92 ? 17.513 -6.058 -3.275 1.00 90.25 92 VAL A N 1
ATOM 677 C CA . VAL A 1 92 ? 16.456 -5.469 -2.449 1.00 90.25 92 VAL A CA 1
ATOM 678 C C . VAL A 1 92 ? 16.182 -4.046 -2.946 1.00 90.25 92 VAL A C 1
ATOM 680 O O . VAL A 1 92 ? 17.105 -3.231 -2.921 1.00 90.25 92 VAL A O 1
ATOM 683 N N . PRO A 1 93 ? 14.941 -3.714 -3.352 1.00 91.12 93 PRO A N 1
ATOM 684 C CA . PRO A 1 93 ? 14.585 -2.360 -3.752 1.00 91.12 93 PRO A CA 1
ATOM 685 C C . PRO A 1 93 ? 14.869 -1.339 -2.656 1.00 91.12 93 PRO A C 1
ATOM 687 O O . PRO A 1 93 ? 14.690 -1.614 -1.465 1.00 91.12 93 PRO A O 1
ATOM 690 N N . LEU A 1 94 ? 15.223 -0.124 -3.066 1.00 85.25 94 LEU A N 1
ATOM 691 C CA . LEU A 1 94 ? 15.344 0.992 -2.138 1.00 85.25 94 LEU A CA 1
ATOM 692 C C . LEU A 1 94 ? 13.995 1.275 -1.458 1.00 85.25 94 LEU A C 1
ATOM 694 O O . LEU A 1 94 ? 12.915 1.146 -2.047 1.00 85.25 94 LEU A O 1
ATOM 698 N N . ALA A 1 95 ? 14.056 1.670 -0.187 1.00 80.25 95 ALA A N 1
ATOM 699 C CA . ALA A 1 95 ? 12.887 2.190 0.506 1.00 80.25 95 ALA A CA 1
ATOM 700 C C . ALA A 1 95 ? 12.468 3.515 -0.140 1.00 80.25 95 ALA A C 1
ATOM 702 O O . ALA A 1 95 ? 13.325 4.323 -0.502 1.00 80.25 95 ALA A O 1
ATOM 703 N N . ASN A 1 96 ? 11.161 3.744 -0.272 1.00 73.94 96 ASN A N 1
ATOM 704 C CA . ASN A 1 96 ? 10.687 5.048 -0.708 1.00 73.94 96 ASN A CA 1
ATOM 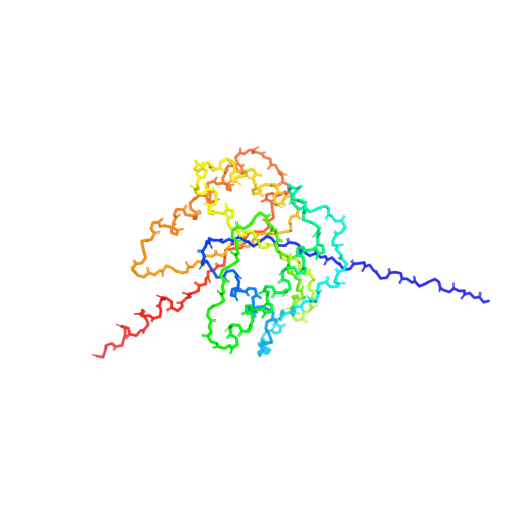705 C C . ASN A 1 96 ? 11.087 6.130 0.303 1.00 73.94 96 ASN A C 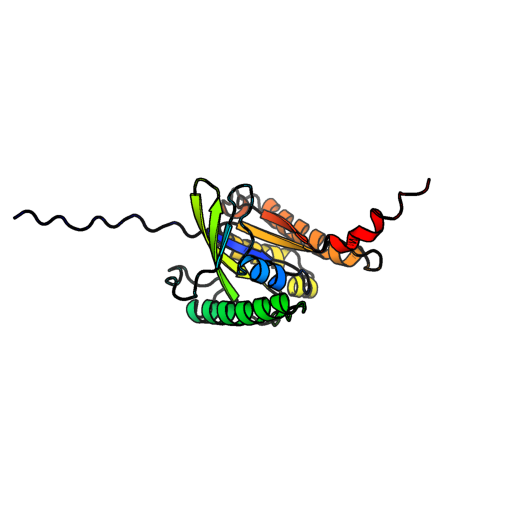1
ATOM 707 O O . ASN A 1 96 ? 11.135 5.865 1.512 1.00 73.94 96 ASN A O 1
ATOM 711 N N . PRO A 1 97 ? 11.421 7.339 -0.180 1.00 69.88 97 PRO A N 1
ATOM 712 C CA . PRO A 1 97 ? 11.788 8.435 0.696 1.00 69.88 97 PRO A CA 1
ATOM 713 C C . PRO A 1 97 ? 10.648 8.729 1.675 1.00 69.88 97 PRO A C 1
ATOM 715 O O . PRO A 1 97 ? 9.470 8.623 1.334 1.00 69.88 97 PRO A O 1
ATOM 718 N N . LEU A 1 98 ? 11.006 9.131 2.896 1.00 66.62 98 LEU A N 1
ATOM 719 C CA . LEU A 1 98 ? 10.067 9.691 3.871 1.00 66.62 98 LEU A CA 1
ATOM 720 C C . LEU A 1 98 ? 9.684 11.114 3.426 1.00 66.62 98 LEU A C 1
ATOM 722 O O . LEU A 1 98 ? 10.059 12.096 4.060 1.00 66.62 98 LEU A O 1
ATOM 726 N N . SER A 1 99 ? 9.031 11.234 2.274 1.00 63.09 99 SER A N 1
ATOM 727 C CA . SER A 1 99 ? 8.497 12.489 1.752 1.00 63.09 99 SER A CA 1
ATOM 728 C C . SER A 1 99 ? 7.013 12.601 2.076 1.00 63.09 99 SER A C 1
ATOM 730 O O . SER A 1 99 ? 6.307 11.599 2.083 1.00 63.09 99 SER A O 1
ATOM 732 N N . ALA A 1 100 ? 6.514 13.829 2.231 1.00 57.72 100 ALA A N 1
ATOM 733 C CA . ALA A 1 100 ? 5.074 14.103 2.291 1.00 57.72 100 ALA A CA 1
ATOM 734 C C . ALA A 1 100 ? 4.343 13.800 0.960 1.00 57.72 100 ALA A C 1
ATOM 736 O O . ALA A 1 100 ? 3.122 13.922 0.864 1.00 57.72 100 ALA A O 1
ATOM 737 N N . GLU A 1 101 ? 5.087 13.437 -0.089 1.00 69.19 101 GLU A N 1
ATOM 738 C CA . GLU A 1 101 ? 4.550 13.110 -1.402 1.00 69.19 101 GLU A CA 1
ATOM 739 C C . GLU A 1 101 ? 4.015 11.680 -1.459 1.00 69.19 101 GLU A C 1
ATOM 741 O O . GLU A 1 101 ? 4.757 10.710 -1.311 1.00 69.19 101 GLU A O 1
ATOM 746 N N . LEU A 1 102 ? 2.714 11.561 -1.727 1.00 78.00 102 LEU A N 1
ATOM 747 C CA . LEU A 1 102 ? 2.039 10.280 -1.887 1.00 78.00 102 LEU A CA 1
ATOM 748 C C . LEU A 1 102 ? 2.430 9.628 -3.221 1.00 78.00 102 LEU A C 1
ATOM 750 O O . LEU A 1 102 ? 2.541 10.311 -4.251 1.00 78.00 102 LEU A O 1
ATOM 754 N N . MET A 1 103 ? 2.613 8.308 -3.190 1.00 86.06 103 MET A N 1
ATOM 755 C CA . MET A 1 103 ? 2.756 7.464 -4.376 1.00 86.06 103 MET A CA 1
ATOM 756 C C . MET A 1 103 ? 1.491 6.633 -4.565 1.00 86.06 103 MET A C 1
ATOM 758 O O . MET A 1 103 ? 0.970 6.049 -3.609 1.00 86.06 103 MET A O 1
ATOM 762 N N . THR A 1 104 ? 1.029 6.570 -5.811 1.00 89.00 104 THR A N 1
ATOM 763 C CA . THR A 1 104 ? -0.188 5.847 -6.176 1.00 89.00 104 THR A CA 1
ATOM 764 C C . THR A 1 104 ? 0.102 4.818 -7.256 1.00 89.00 104 THR A C 1
ATOM 766 O O . THR A 1 104 ? 0.846 5.091 -8.199 1.00 89.00 104 THR A O 1
ATOM 769 N N . TYR A 1 105 ? -0.508 3.643 -7.132 1.00 91.44 105 TYR A N 1
ATOM 770 C CA . TYR A 1 105 ? -0.282 2.502 -8.015 1.00 91.44 105 TYR A CA 1
ATOM 771 C C . TYR A 1 105 ? -1.614 1.920 -8.474 1.00 91.44 105 TYR A C 1
ATOM 773 O O . TYR A 1 105 ? -2.535 1.775 -7.672 1.00 91.44 105 TYR A O 1
ATOM 781 N N . TRP A 1 106 ? -1.707 1.556 -9.749 1.00 92.38 106 TRP A N 1
ATOM 782 C CA . TRP A 1 106 ? -2.934 1.035 -10.342 1.00 92.38 106 TRP A CA 1
ATOM 783 C C . TRP A 1 106 ? -2.765 -0.422 -10.737 1.00 92.38 106 TRP A C 1
ATOM 785 O O . TRP A 1 106 ? -1.779 -0.788 -11.377 1.00 92.38 106 TRP A O 1
ATOM 795 N N . PHE A 1 107 ? -3.751 -1.239 -10.386 1.00 93.69 107 PHE A N 1
ATOM 796 C CA . PHE A 1 107 ? -3.773 -2.656 -10.710 1.00 93.69 107 PHE A CA 1
ATOM 797 C C . PHE A 1 107 ? -5.154 -3.080 -11.194 1.00 93.69 107 PHE A C 1
ATOM 799 O O . PHE A 1 107 ? -6.173 -2.632 -10.670 1.00 93.69 107 PHE A O 1
ATOM 806 N N . ASP A 1 108 ? -5.179 -4.003 -12.144 1.00 93.94 108 ASP A N 1
ATOM 807 C CA . ASP A 1 108 ? -6.308 -4.897 -12.331 1.00 93.94 108 ASP A CA 1
ATOM 808 C C . ASP A 1 108 ? -6.042 -6.175 -11.533 1.00 93.94 108 ASP A C 1
ATOM 810 O O . ASP A 1 108 ? -5.078 -6.896 -11.784 1.00 93.94 108 ASP A O 1
ATOM 814 N N . ILE A 1 109 ? -6.889 -6.431 -10.537 1.00 94.00 109 ILE A N 1
ATOM 815 C CA . ILE A 1 109 ? -6.855 -7.641 -9.715 1.00 94.00 109 ILE A CA 1
ATOM 816 C C . ILE A 1 109 ? -7.951 -8.573 -10.216 1.00 94.00 109 ILE A C 1
ATOM 818 O O . ILE A 1 109 ? -9.113 -8.171 -10.266 1.00 94.00 109 ILE A O 1
ATOM 822 N N . SER A 1 110 ? -7.596 -9.801 -10.579 1.00 94.31 110 SER A N 1
ATOM 823 C CA . SER A 1 110 ? -8.519 -10.795 -11.130 1.00 94.31 110 SER A CA 1
ATOM 824 C C . SER A 1 110 ? -8.712 -11.976 -10.186 1.00 94.31 110 SER A C 1
ATOM 826 O O . SER A 1 110 ? -7.765 -12.459 -9.567 1.00 94.31 110 SER A O 1
ATOM 828 N N . ALA A 1 111 ? -9.946 -12.457 -10.131 1.00 94.25 111 ALA A N 1
ATOM 829 C CA . ALA A 1 111 ? -10.350 -13.794 -9.716 1.00 94.25 111 ALA A CA 1
ATOM 830 C C . ALA A 1 111 ? -11.006 -14.500 -10.926 1.00 94.25 111 ALA A C 1
ATOM 832 O O . ALA A 1 111 ? -11.293 -13.828 -11.922 1.00 94.25 111 ALA A O 1
ATOM 833 N N . PRO A 1 112 ? -11.279 -15.819 -10.870 1.00 93.25 112 PRO A N 1
ATOM 834 C CA . PRO A 1 112 ? -11.810 -16.568 -12.016 1.00 93.25 112 PRO A CA 1
ATOM 835 C C . PRO A 1 112 ? -13.059 -15.978 -12.686 1.00 93.25 112 PRO A C 1
ATOM 837 O O . PRO A 1 112 ? -13.257 -16.160 -13.883 1.00 93.25 112 PRO A O 1
ATOM 840 N N . ASP A 1 113 ? -13.906 -15.284 -11.930 1.00 93.88 113 ASP A N 1
ATOM 841 C CA . ASP A 1 113 ? -15.197 -14.757 -12.371 1.00 93.88 113 ASP A CA 1
ATOM 842 C C . ASP A 1 113 ? -15.224 -13.231 -12.540 1.00 93.88 113 ASP A C 1
ATOM 844 O O . ASP A 1 113 ? -16.206 -12.682 -13.049 1.00 93.88 113 ASP A O 1
ATOM 848 N N . ARG A 1 114 ? -14.182 -12.516 -12.094 1.00 94.00 114 ARG A N 1
ATOM 849 C CA . ARG A 1 114 ? -14.237 -11.057 -11.989 1.00 94.00 114 ARG A CA 1
ATOM 850 C C . ARG A 1 114 ? -12.868 -10.395 -11.948 1.00 94.00 114 ARG A C 1
ATOM 852 O O . ARG A 1 114 ? -11.952 -10.871 -11.290 1.00 94.00 114 ARG A O 1
ATOM 859 N N . THR A 1 115 ? -12.790 -9.206 -12.542 1.00 94.31 115 THR A N 1
ATOM 860 C CA . THR A 1 115 ? -11.660 -8.289 -12.369 1.00 94.31 115 THR A CA 1
ATOM 861 C C . THR A 1 115 ? -12.122 -6.995 -11.702 1.00 94.31 115 THR A C 1
ATOM 863 O O . THR A 1 115 ? -13.159 -6.420 -12.052 1.00 94.31 115 THR A O 1
ATOM 866 N N . TRP A 1 116 ? -11.335 -6.521 -10.742 1.00 93.94 116 TRP A N 1
ATOM 867 C CA . TRP A 1 116 ? -11.504 -5.244 -10.064 1.00 93.94 116 TRP A CA 1
ATOM 868 C C . TRP A 1 116 ? -10.363 -4.310 -10.429 1.00 93.94 116 TRP A C 1
ATOM 870 O O . TRP A 1 116 ? -9.208 -4.724 -10.470 1.00 93.94 116 TRP A O 1
ATOM 880 N N . GLN A 1 117 ? -10.693 -3.044 -10.664 1.00 93.38 117 GLN A N 1
ATOM 881 C CA . GLN A 1 117 ? -9.681 -2.010 -10.795 1.00 93.38 117 GLN A CA 1
ATOM 882 C C . GLN A 1 117 ? -9.380 -1.466 -9.403 1.00 93.38 117 GLN A C 1
ATOM 884 O O . GLN A 1 117 ? -10.302 -1.100 -8.668 1.00 93.38 117 GLN A O 1
ATOM 889 N N . VAL A 1 118 ? -8.108 -1.450 -9.034 1.00 93.25 118 VAL A N 1
ATOM 890 C CA . VAL A 1 118 ? -7.643 -1.102 -7.695 1.00 93.25 118 VAL A CA 1
ATOM 891 C C . VAL A 1 118 ? -6.610 0.010 -7.790 1.00 93.25 118 VAL A C 1
ATOM 893 O O . VAL A 1 118 ? -5.640 -0.091 -8.537 1.00 93.25 118 VAL A O 1
ATOM 896 N N . GLU A 1 119 ? -6.821 1.057 -7.004 1.00 92.38 119 GLU A N 1
ATOM 897 C CA . GLU A 1 119 ? -5.875 2.142 -6.775 1.00 92.38 119 GLU A CA 1
ATOM 898 C C . GLU A 1 119 ? -5.292 1.972 -5.368 1.00 92.38 119 GLU A C 1
ATOM 900 O O . GLU A 1 119 ? -6.024 1.972 -4.375 1.00 92.38 119 GLU A O 1
ATOM 905 N N . VAL A 1 120 ? -3.978 1.782 -5.277 1.00 92.62 120 VAL A N 1
ATOM 906 C CA 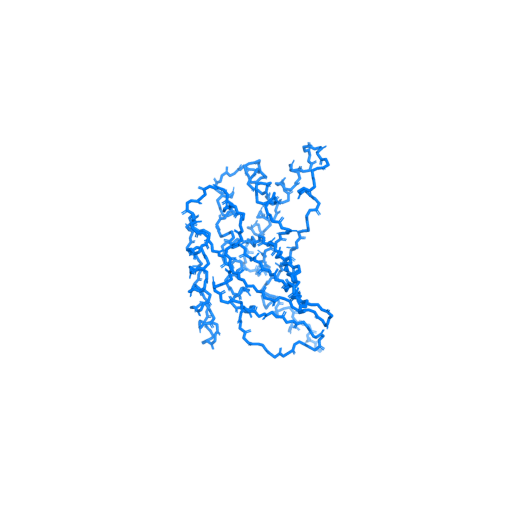. VAL A 1 120 ? -3.262 1.595 -4.013 1.00 92.62 120 VAL A CA 1
ATOM 907 C C . VAL A 1 120 ? -2.480 2.856 -3.682 1.00 92.62 120 VAL A C 1
ATOM 909 O O . VAL A 1 120 ? -1.675 3.322 -4.487 1.00 92.62 120 VAL A O 1
ATOM 912 N N . PHE A 1 121 ? -2.689 3.370 -2.477 1.00 89.56 121 PHE A N 1
ATOM 913 C CA . PHE A 1 121 ? -2.000 4.533 -1.931 1.00 89.56 121 PHE A CA 1
ATOM 914 C C . PHE A 1 121 ? -0.953 4.065 -0.922 1.00 89.56 121 PHE A C 1
ATOM 916 O O . PHE A 1 121 ? -1.311 3.479 0.102 1.00 89.56 121 PHE A O 1
ATOM 923 N N . ASP A 1 122 ? 0.330 4.299 -1.199 1.00 87.50 122 ASP A N 1
ATOM 924 C CA . ASP A 1 122 ? 1.404 3.926 -0.274 1.00 87.50 122 ASP A CA 1
ATOM 925 C C . ASP A 1 122 ? 1.658 5.034 0.748 1.00 87.50 122 ASP A C 1
ATOM 927 O O . ASP A 1 122 ? 2.320 6.036 0.470 1.00 87.50 122 ASP A O 1
ATOM 931 N N . TYR A 1 123 ? 1.137 4.827 1.955 1.00 80.81 123 TYR A N 1
ATOM 932 C CA . TYR A 1 123 ? 1.336 5.712 3.094 1.00 80.81 123 TYR A CA 1
ATOM 933 C C . TYR A 1 123 ? 2.637 5.348 3.807 1.00 80.81 123 TYR A C 1
ATOM 935 O O . TYR A 1 123 ? 2.667 4.753 4.892 1.00 80.81 123 TYR A O 1
ATOM 943 N N . SER A 1 124 ? 3.753 5.694 3.171 1.00 66.12 124 SER A N 1
ATOM 944 C CA . SER A 1 124 ? 5.065 5.532 3.779 1.00 66.12 124 SER A CA 1
ATOM 945 C C . SER A 1 124 ? 5.322 6.568 4.862 1.00 66.12 124 SER A C 1
ATOM 947 O O . SER A 1 124 ? 5.000 7.740 4.727 1.00 66.12 124 SER A O 1
ATOM 949 N N . GLY A 1 125 ? 5.918 6.126 5.968 1.00 59.84 125 GLY A N 1
ATOM 950 C CA . GLY A 1 125 ? 6.304 7.013 7.061 1.00 59.84 125 GLY A CA 1
ATOM 951 C C . GLY A 1 125 ? 5.195 7.354 8.055 1.00 59.84 125 GLY A C 1
ATOM 952 O O . GLY A 1 125 ? 5.526 7.725 9.170 1.00 59.84 125 GLY A O 1
ATOM 953 N N . GLU A 1 126 ? 3.909 7.132 7.772 1.00 60.69 126 GLU A N 1
ATOM 954 C CA . GLU A 1 126 ? 2.855 7.569 8.706 1.00 60.69 126 GLU A CA 1
ATOM 955 C C . GLU A 1 126 ? 2.878 6.857 10.063 1.00 60.69 126 GLU A C 1
ATOM 957 O O . GLU A 1 126 ? 2.756 7.503 11.101 1.00 60.69 126 GLU A O 1
ATOM 962 N N . LEU A 1 127 ? 3.113 5.541 10.080 1.00 56.56 127 LEU A N 1
ATOM 963 C CA . LEU A 1 127 ? 3.330 4.802 11.334 1.00 56.56 127 LEU A CA 1
ATOM 964 C C . LEU A 1 127 ? 4.667 5.174 11.995 1.00 56.56 127 LEU A C 1
ATOM 966 O O . LEU A 1 127 ? 4.825 5.076 13.209 1.00 56.56 127 LEU A O 1
ATOM 970 N N . VAL A 1 128 ? 5.644 5.626 11.204 1.00 52.56 128 VAL A N 1
ATOM 971 C CA . VAL A 1 128 ? 6.947 6.092 11.702 1.00 52.56 128 VAL A CA 1
ATOM 972 C C . VAL A 1 128 ? 6.801 7.458 12.375 1.00 52.56 128 VAL A C 1
ATOM 974 O O . VAL A 1 128 ? 7.397 7.680 13.423 1.00 52.56 128 VAL A O 1
ATOM 977 N N . ASP A 1 129 ? 5.980 8.344 11.821 1.00 54.59 129 ASP A N 1
ATOM 978 C CA . ASP A 1 129 ? 5.686 9.658 12.381 1.00 54.59 129 ASP A CA 1
ATOM 979 C C . ASP A 1 129 ? 4.704 9.570 13.551 1.00 54.59 129 ASP A C 1
ATOM 981 O O . ASP A 1 129 ? 4.839 10.327 14.507 1.00 54.59 129 ASP A O 1
ATOM 985 N N . ALA A 1 130 ? 3.792 8.594 13.556 1.00 54.38 130 ALA A N 1
ATOM 986 C CA . ALA A 1 130 ? 2.950 8.300 14.715 1.00 54.38 130 ALA A CA 1
ATOM 987 C C . ALA A 1 130 ? 3.779 7.878 15.942 1.00 54.38 130 ALA A C 1
ATOM 989 O O . ALA A 1 130 ? 3.506 8.332 17.051 1.00 54.38 130 ALA A O 1
ATOM 990 N N . ARG A 1 131 ? 4.857 7.101 15.744 1.00 57.59 131 ARG A N 1
ATOM 991 C CA . ARG A 1 131 ? 5.833 6.813 16.811 1.00 57.59 131 ARG A CA 1
ATOM 992 C C . ARG A 1 131 ? 6.520 8.065 17.345 1.00 57.59 131 ARG A C 1
ATOM 994 O O . ARG A 1 131 ? 6.755 8.155 18.543 1.00 57.59 131 ARG A O 1
ATOM 1001 N N . LYS A 1 132 ? 6.867 9.012 16.467 1.00 57.88 132 LYS A N 1
ATOM 1002 C CA . LYS A 1 132 ? 7.504 10.276 16.872 1.00 57.88 132 LYS A CA 1
ATOM 1003 C C . LYS A 1 132 ? 6.531 11.198 17.608 1.00 57.88 132 LYS A C 1
ATOM 1005 O O . LYS A 1 132 ? 6.965 11.944 18.475 1.00 57.88 132 LYS A O 1
ATOM 1010 N N . ALA A 1 133 ? 5.248 11.153 17.251 1.00 54.28 133 ALA A N 1
ATOM 1011 C CA . ALA A 1 133 ? 4.213 11.996 17.838 1.00 54.28 133 ALA A CA 1
ATOM 1012 C C . ALA A 1 133 ? 3.715 11.501 19.209 1.00 54.28 133 ALA A C 1
ATOM 1014 O O . ALA A 1 133 ? 3.146 12.299 19.943 1.00 54.28 133 ALA A O 1
ATOM 1015 N N . VAL A 1 134 ? 3.936 10.221 19.561 1.00 58.66 134 VAL A N 1
ATOM 1016 C CA . VAL A 1 134 ? 3.544 9.593 20.848 1.00 58.66 134 VAL A CA 1
ATOM 1017 C C . VAL A 1 134 ? 2.078 9.878 21.230 1.00 58.66 134 VAL A C 1
ATOM 1019 O O . VAL A 1 134 ? 1.736 9.983 22.403 1.00 58.66 134 VAL A O 1
ATOM 1022 N N . ASP A 1 135 ? 1.193 10.014 20.241 1.00 71.69 135 ASP A N 1
ATOM 1023 C CA . ASP A 1 135 ? -0.222 10.299 20.479 1.00 71.69 135 ASP A CA 1
ATOM 1024 C C . ASP A 1 135 ? -1.125 9.418 19.595 1.00 71.69 135 ASP A C 1
ATOM 1026 O O . ASP A 1 135 ? -1.270 9.671 18.389 1.00 71.69 135 ASP A O 1
ATOM 1030 N N . PRO A 1 136 ? -1.752 8.378 20.181 1.00 73.44 136 PRO A N 1
ATOM 1031 C CA . PRO A 1 136 ? -2.733 7.542 19.498 1.00 73.44 136 PRO A CA 1
ATOM 1032 C C . PRO A 1 136 ? -3.923 8.326 18.928 1.00 73.44 136 PRO A C 1
ATOM 1034 O O . PRO A 1 136 ? -4.470 7.906 17.908 1.00 73.44 136 PRO A O 1
ATOM 1037 N N . ALA A 1 137 ? -4.314 9.462 19.524 1.00 79.06 137 ALA A N 1
ATOM 1038 C CA . ALA A 1 137 ? -5.442 10.263 19.045 1.00 79.06 137 ALA A CA 1
ATOM 1039 C C . ALA A 1 137 ? -5.123 10.949 17.708 1.00 79.06 137 ALA A C 1
ATOM 1041 O O . ALA A 1 137 ? -5.928 10.919 16.776 1.00 79.06 137 ALA A O 1
ATOM 1042 N N . THR A 1 138 ? -3.908 11.482 17.558 1.00 77.94 138 THR A N 1
ATOM 1043 C CA . THR A 1 138 ? -3.428 12.023 16.280 1.00 77.94 138 THR A CA 1
ATOM 1044 C C . THR A 1 138 ? -3.389 10.950 15.185 1.00 77.94 138 THR A C 1
ATOM 1046 O O . THR A 1 138 ? -3.791 11.210 14.046 1.00 77.94 138 THR A O 1
ATOM 1049 N N . LEU A 1 139 ? -2.938 9.729 15.503 1.00 79.06 139 LEU A N 1
ATOM 1050 C CA . LEU A 1 139 ? -2.968 8.616 14.548 1.00 79.06 139 LEU A CA 1
ATOM 1051 C C . LEU A 1 139 ? -4.407 8.207 14.204 1.00 79.06 139 LEU A C 1
ATOM 1053 O O . LEU A 1 139 ? -4.703 7.988 13.031 1.00 79.06 139 LEU A O 1
ATOM 1057 N N . ALA A 1 140 ? -5.303 8.149 15.191 1.00 81.50 140 ALA A N 1
ATOM 1058 C CA . ALA A 1 140 ? -6.720 7.871 14.980 1.00 81.50 140 ALA A CA 1
ATOM 1059 C C . ALA A 1 140 ? -7.348 8.896 14.024 1.00 81.50 140 ALA A C 1
ATOM 1061 O O . ALA A 1 140 ? -7.920 8.507 13.009 1.00 81.50 140 ALA A O 1
ATOM 1062 N N . ALA A 1 141 ? -7.149 10.196 14.258 1.00 81.88 141 ALA A N 1
ATOM 1063 C CA . ALA A 1 141 ? -7.663 11.255 13.391 1.00 81.88 141 ALA A CA 1
ATOM 1064 C C . ALA A 1 141 ? -7.147 11.141 11.942 1.00 81.88 141 ALA A C 1
ATOM 1066 O O . ALA A 1 141 ? -7.919 11.280 10.988 1.00 81.88 141 ALA A O 1
ATOM 1067 N N . LYS A 1 142 ? -5.857 10.823 11.755 1.00 79.94 142 LYS A N 1
ATOM 1068 C CA . LYS A 1 142 ? -5.279 10.569 10.422 1.00 79.94 142 LYS A CA 1
ATOM 1069 C C . LYS A 1 142 ? -5.896 9.339 9.755 1.00 79.94 142 LYS A C 1
ATOM 1071 O O . LYS A 1 142 ? -6.333 9.425 8.607 1.00 79.94 142 LYS A O 1
ATOM 1076 N N . LEU A 1 143 ? -5.983 8.219 10.476 1.00 81.00 143 LEU A N 1
ATOM 1077 C CA . LEU A 1 143 ? -6.610 6.988 9.987 1.00 81.00 143 LEU A CA 1
ATOM 1078 C C . LEU A 1 143 ? -8.069 7.227 9.601 1.00 81.00 143 LEU A C 1
ATOM 1080 O O . LEU A 1 143 ? -8.485 6.779 8.537 1.00 81.00 143 LEU A O 1
ATOM 1084 N N . HIS A 1 144 ? -8.826 7.988 10.395 1.00 83.12 144 HIS A N 1
ATOM 1085 C CA . HIS A 1 144 ? -10.195 8.392 10.062 1.00 83.12 144 HIS A CA 1
ATOM 1086 C C . HIS A 1 144 ? -10.251 9.177 8.753 1.00 83.12 144 HIS A C 1
ATOM 1088 O O . HIS A 1 144 ? -11.042 8.863 7.861 1.00 83.12 144 HIS A O 1
ATOM 1094 N N . GLY A 1 145 ? -9.365 10.165 8.600 1.00 81.75 145 GLY A N 1
ATOM 1095 C CA . GLY A 1 145 ? -9.246 10.974 7.389 1.00 81.75 145 GLY A CA 1
ATOM 1096 C C . GLY A 1 145 ? -8.913 10.154 6.138 1.00 81.75 145 GLY A C 1
ATOM 1097 O O . GLY A 1 145 ? -9.431 10.436 5.053 1.00 81.75 145 GLY A O 1
ATOM 1098 N N . HIS A 1 146 ? -8.079 9.120 6.252 1.00 83.00 146 HIS A N 1
ATOM 1099 C CA . HIS A 1 146 ? -7.799 8.212 5.136 1.00 83.00 146 HIS A CA 1
ATOM 1100 C C . HIS A 1 146 ? -8.950 7.257 4.876 1.00 83.00 146 HIS A C 1
ATOM 1102 O O . HIS A 1 146 ? -9.432 7.181 3.744 1.00 83.00 146 HIS A O 1
ATOM 1108 N N . LEU A 1 147 ? -9.462 6.600 5.915 1.00 82.75 147 LEU A N 1
ATOM 1109 C CA . LEU A 1 147 ? -10.574 5.669 5.793 1.00 82.75 147 LEU A CA 1
ATOM 1110 C C . LEU A 1 147 ? -11.812 6.346 5.210 1.00 82.75 147 LEU A C 1
ATOM 1112 O O . LEU A 1 147 ? -12.524 5.690 4.470 1.00 82.75 147 LEU A O 1
ATOM 1116 N N . LYS A 1 148 ? -12.051 7.649 5.407 1.00 85.12 148 LYS A N 1
ATOM 1117 C CA . LYS A 1 148 ? -13.127 8.386 4.711 1.00 85.12 148 LYS A CA 1
ATOM 1118 C C . LYS A 1 148 ? -13.075 8.266 3.184 1.00 85.12 148 LYS A C 1
ATOM 1120 O O . LYS A 1 148 ? -14.123 8.192 2.548 1.00 85.12 148 LYS A O 1
ATOM 1125 N N . ARG A 1 149 ? -11.879 8.185 2.597 1.00 82.88 149 ARG A N 1
ATOM 1126 C CA . ARG A 1 149 ? -11.655 8.206 1.138 1.00 82.88 149 ARG A CA 1
ATOM 1127 C C . ARG A 1 149 ? -11.289 6.854 0.530 1.00 82.88 149 ARG A C 1
ATOM 1129 O O . ARG A 1 149 ? -11.376 6.715 -0.689 1.00 82.88 149 ARG A O 1
ATOM 1136 N N . MET A 1 150 ? -10.885 5.894 1.356 1.00 89.50 150 MET A N 1
ATOM 1137 C CA . MET A 1 150 ? -10.496 4.545 0.934 1.00 89.50 150 MET A CA 1
ATOM 1138 C C . MET A 1 150 ? -11.677 3.576 1.008 1.00 89.50 150 MET A C 1
ATOM 1140 O O . MET A 1 150 ? -12.595 3.795 1.784 1.00 89.50 150 MET A O 1
ATOM 1144 N N . ASP A 1 151 ? -11.672 2.496 0.236 1.00 91.81 151 ASP A N 1
ATOM 1145 C CA . ASP A 1 151 ? -12.585 1.355 0.386 1.00 91.81 151 ASP A CA 1
ATOM 1146 C C . ASP A 1 151 ? -12.041 0.305 1.371 1.00 91.81 151 ASP A C 1
ATOM 1148 O O . ASP A 1 151 ? -12.804 -0.532 1.842 1.00 91.81 151 ASP A O 1
ATOM 1152 N N . GLY A 1 152 ? -10.746 0.342 1.704 1.00 91.50 152 GLY A N 1
ATOM 1153 C CA . GLY A 1 152 ? -10.132 -0.581 2.657 1.00 91.50 152 GLY A CA 1
ATOM 1154 C C . GLY A 1 152 ? -8.697 -0.214 3.030 1.00 91.50 152 GLY A C 1
ATOM 1155 O O . GLY A 1 152 ? -8.080 0.668 2.426 1.00 91.50 152 GLY A O 1
ATOM 1156 N N . LEU A 1 153 ? -8.170 -0.909 4.036 1.00 90.06 153 LEU A N 1
ATOM 1157 C CA . LEU A 1 153 ? -6.815 -0.729 4.550 1.00 90.06 153 LEU A CA 1
ATOM 1158 C C . LEU A 1 153 ? -6.043 -2.050 4.528 1.00 90.06 153 LEU A C 1
ATOM 1160 O O . LEU A 1 153 ? -6.519 -3.075 5.011 1.00 90.06 153 LEU A O 1
ATOM 1164 N N . LEU A 1 154 ? -4.816 -2.001 4.028 1.00 92.12 154 LEU A N 1
ATOM 1165 C CA . LEU A 1 154 ? -3.832 -3.071 4.096 1.00 92.12 154 LEU A CA 1
ATOM 1166 C C . LEU A 1 154 ? -2.738 -2.659 5.079 1.00 92.12 154 LEU A C 1
ATOM 1168 O O . LEU A 1 154 ? -2.145 -1.595 4.932 1.00 92.12 154 LEU A O 1
ATOM 1172 N N . VAL A 1 155 ? -2.445 -3.500 6.065 1.00 89.00 155 VAL A N 1
ATOM 1173 C CA . VAL A 1 155 ? -1.397 -3.270 7.063 1.00 89.00 155 VAL A CA 1
ATOM 1174 C C . VAL A 1 155 ? -0.324 -4.328 6.872 1.00 89.00 155 VAL A C 1
ATOM 1176 O O . VAL A 1 155 ? -0.533 -5.492 7.195 1.00 89.00 155 VAL A O 1
ATOM 1179 N N . LEU A 1 156 ? 0.824 -3.936 6.333 1.00 89.06 156 LEU A N 1
ATOM 1180 C CA . LEU A 1 156 ? 1.956 -4.819 6.108 1.00 89.06 156 LEU A CA 1
ATOM 1181 C C . LEU A 1 156 ? 2.888 -4.831 7.320 1.00 89.06 156 LEU A C 1
ATOM 1183 O O . LEU A 1 156 ? 3.414 -3.794 7.736 1.00 89.06 156 LEU A O 1
ATOM 1187 N N . VAL A 1 157 ? 3.139 -6.030 7.834 1.00 86.50 157 VAL A N 1
ATOM 1188 C CA . VAL A 1 157 ? 4.070 -6.299 8.928 1.00 86.50 157 VAL A CA 1
ATOM 1189 C C . VAL A 1 157 ? 5.061 -7.386 8.536 1.00 86.50 157 VAL A C 1
ATOM 1191 O O . VAL A 1 157 ? 4.747 -8.302 7.779 1.00 86.50 157 VAL A O 1
ATOM 1194 N N . SER A 1 158 ? 6.279 -7.288 9.058 1.00 85.56 158 SER A N 1
ATOM 1195 C CA . SER A 1 158 ? 7.273 -8.345 8.893 1.00 85.56 158 SER A CA 1
ATOM 1196 C C . SER A 1 158 ? 7.102 -9.412 9.962 1.00 85.56 158 SER A C 1
ATOM 1198 O O . SER A 1 158 ? 6.862 -9.091 11.127 1.00 85.56 158 SER A O 1
ATOM 1200 N N . ALA A 1 159 ? 7.278 -10.672 9.570 1.00 86.75 159 ALA A N 1
ATOM 1201 C CA . ALA A 1 159 ? 7.467 -11.756 10.514 1.00 86.75 159 ALA A CA 1
ATOM 1202 C C . ALA A 1 159 ? 8.653 -11.415 11.440 1.00 86.75 159 ALA A C 1
ATOM 1204 O O . ALA A 1 159 ? 9.656 -10.838 10.978 1.00 86.75 159 ALA A O 1
ATOM 1205 N N . PRO A 1 160 ? 8.537 -11.720 12.743 1.00 80.75 160 PRO A N 1
ATOM 1206 C CA . PRO A 1 160 ? 9.592 -11.425 13.701 1.00 80.75 160 PRO A CA 1
ATOM 1207 C C . PRO A 1 160 ? 10.890 -12.143 13.305 1.00 80.75 160 PRO A C 1
ATOM 1209 O O . PRO A 1 160 ? 10.853 -13.238 12.750 1.00 80.75 160 PRO A O 1
ATOM 1212 N N . HIS A 1 161 ? 12.037 -11.517 13.561 1.00 76.88 161 HIS A N 1
ATOM 1213 C CA . HIS A 1 161 ? 13.345 -12.171 13.469 1.00 76.88 161 HIS A CA 1
ATOM 1214 C C . HIS A 1 161 ? 13.783 -12.603 14.873 1.00 76.88 161 HIS A C 1
ATOM 1216 O O . HIS A 1 161 ? 13.469 -11.903 15.834 1.00 76.88 161 HIS A O 1
ATOM 1222 N N . ARG A 1 162 ? 14.520 -13.715 15.006 1.00 69.25 162 ARG A N 1
ATOM 1223 C CA . ARG A 1 162 ? 14.970 -14.244 16.313 1.00 69.25 162 ARG A CA 1
ATOM 1224 C C . ARG A 1 162 ? 15.768 -13.216 17.121 1.00 69.25 162 ARG A C 1
ATOM 1226 O O . ARG A 1 162 ? 15.538 -13.050 18.313 1.00 69.25 162 ARG A O 1
ATOM 1233 N N . ASP A 1 163 ? 16.638 -12.489 16.427 1.00 69.00 163 ASP A N 1
ATOM 1234 C CA . ASP A 1 163 ? 17.522 -11.480 17.024 1.00 69.00 163 ASP A CA 1
ATOM 1235 C C . ASP A 1 163 ? 16.931 -10.060 17.044 1.00 69.00 163 ASP A C 1
ATOM 1237 O O . ASP A 1 163 ? 17.548 -9.135 17.575 1.00 69.00 163 ASP A O 1
ATOM 1241 N N . GLU A 1 164 ? 15.746 -9.850 16.458 1.00 66.38 164 GLU A N 1
ATOM 1242 C CA . GLU A 1 164 ? 15.080 -8.549 16.531 1.00 66.38 164 GLU A CA 1
ATOM 1243 C C . GLU A 1 164 ? 14.270 -8.470 17.833 1.00 66.38 164 GLU A C 1
ATOM 1245 O O . GLU A 1 164 ? 13.465 -9.359 18.119 1.00 66.38 164 GLU A O 1
ATOM 1250 N N . PRO A 1 165 ? 14.402 -7.385 18.618 1.00 63.53 165 PRO A N 1
ATOM 1251 C CA . PRO A 1 165 ? 13.556 -7.184 19.782 1.00 63.53 165 PRO A CA 1
ATOM 1252 C C . PRO A 1 165 ? 12.079 -7.193 19.366 1.00 63.53 165 PRO A C 1
ATOM 1254 O O . PRO A 1 165 ? 11.601 -6.243 18.736 1.00 63.53 165 PRO A O 1
ATOM 1257 N N . LEU A 1 166 ? 11.341 -8.234 19.776 1.00 66.69 166 LEU A N 1
ATOM 1258 C CA . LEU A 1 166 ? 9.886 -8.373 19.584 1.00 66.69 166 LEU A CA 1
ATOM 1259 C C . LEU A 1 166 ? 9.124 -7.100 19.977 1.00 66.69 166 LEU A C 1
ATOM 1261 O O . LEU A 1 166 ? 8.082 -6.783 19.406 1.00 66.69 166 LEU A O 1
ATOM 1265 N N . GLN A 1 167 ? 9.683 -6.344 20.923 1.00 62.28 167 GLN A N 1
ATOM 1266 C CA . GLN A 1 167 ? 9.158 -5.078 21.414 1.00 62.28 167 GLN A CA 1
ATOM 1267 C C . GLN A 1 167 ? 8.871 -4.059 20.307 1.00 62.28 167 GLN A C 1
ATOM 1269 O O . GLN A 1 167 ? 7.835 -3.410 20.387 1.00 62.28 167 GLN A O 1
ATOM 1274 N N . ARG A 1 168 ? 9.703 -3.924 19.262 1.00 64.75 168 ARG A N 1
ATOM 1275 C CA . ARG A 1 168 ? 9.481 -2.880 18.238 1.00 64.75 168 ARG A CA 1
ATOM 1276 C C . ARG A 1 168 ? 8.266 -3.177 17.355 1.00 64.75 168 ARG A C 1
ATOM 1278 O O . ARG A 1 168 ? 7.381 -2.336 17.240 1.00 64.75 168 ARG A O 1
ATOM 1285 N N . SER A 1 169 ? 8.176 -4.386 16.798 1.00 66.56 169 SER A N 1
ATOM 1286 C CA . SER A 1 169 ? 7.022 -4.793 15.980 1.00 66.56 169 SER A CA 1
ATOM 1287 C C . SER A 1 169 ? 5.732 -4.871 16.802 1.00 66.56 169 SER A C 1
ATOM 1289 O O . SER A 1 169 ? 4.661 -4.517 16.309 1.00 66.56 169 SER A O 1
ATOM 1291 N N . HIS A 1 170 ? 5.824 -5.286 18.072 1.00 73.38 170 HIS A N 1
ATOM 1292 C CA . HIS A 1 170 ? 4.681 -5.262 18.985 1.00 73.38 170 HIS A CA 1
ATOM 1293 C C . HIS A 1 170 ? 4.203 -3.837 19.270 1.00 73.38 170 HIS A C 1
ATOM 1295 O O . HIS A 1 170 ? 2.999 -3.611 19.245 1.00 73.38 170 HIS A O 1
ATOM 1301 N N . GLN A 1 171 ? 5.104 -2.880 19.512 1.00 75.44 171 GLN A N 1
ATOM 1302 C CA . GLN A 1 171 ? 4.739 -1.481 19.766 1.00 75.44 171 GLN A CA 1
ATOM 1303 C C . GLN A 1 171 ? 3.967 -0.869 18.594 1.00 75.44 171 GLN A C 1
ATOM 1305 O O . GLN A 1 171 ? 2.943 -0.231 18.815 1.00 75.44 171 GLN A O 1
ATOM 1310 N N . ASP A 1 172 ? 4.404 -1.117 17.358 1.00 75.31 172 ASP A N 1
ATOM 1311 C CA . ASP A 1 172 ? 3.742 -0.581 16.162 1.00 75.31 172 ASP A CA 1
ATOM 1312 C C . ASP A 1 172 ? 2.311 -1.128 16.006 1.00 75.31 172 ASP A C 1
ATOM 1314 O O . ASP A 1 172 ? 1.371 -0.386 15.713 1.00 75.31 172 ASP A O 1
ATOM 1318 N N . LEU A 1 173 ? 2.127 -2.427 16.260 1.00 78.81 173 LEU A N 1
ATOM 1319 C CA . LEU A 1 173 ? 0.810 -3.064 16.251 1.00 78.81 173 LEU A CA 1
ATOM 1320 C C . LEU A 1 173 ? -0.070 -2.626 17.429 1.00 78.81 173 LEU A C 1
ATOM 1322 O O . LEU A 1 173 ? -1.279 -2.482 17.247 1.00 78.81 173 LEU A O 1
ATOM 1326 N N . GLN A 1 174 ? 0.505 -2.397 18.616 1.00 81.75 174 GLN A N 1
ATOM 1327 C CA . GLN A 1 174 ? -0.242 -1.862 19.759 1.00 81.75 174 GLN A CA 1
ATOM 1328 C C . GLN A 1 174 ? -0.720 -0.438 19.485 1.00 81.75 174 GLN A C 1
ATOM 1330 O O . GLN A 1 174 ? -1.903 -0.174 19.663 1.00 81.75 174 GLN A O 1
ATOM 1335 N N . LEU A 1 175 ? 0.139 0.440 18.961 1.00 80.06 175 LEU A N 1
ATOM 1336 C CA . LEU A 1 175 ? -0.241 1.810 18.612 1.00 80.06 175 LEU A CA 1
ATOM 1337 C C . LEU A 1 175 ? -1.387 1.831 17.590 1.00 80.06 175 LEU A C 1
ATOM 1339 O O . LEU A 1 175 ? -2.350 2.583 17.731 1.00 80.06 175 LEU A O 1
ATOM 1343 N N . LEU A 1 176 ? -1.319 0.964 16.576 1.00 80.56 176 LEU A N 1
ATOM 1344 C CA . LEU A 1 176 ? -2.383 0.838 15.585 1.00 80.56 176 LEU A CA 1
ATOM 1345 C C . LEU A 1 176 ? -3.685 0.305 16.206 1.00 80.56 176 LEU A C 1
ATOM 1347 O O . LEU A 1 176 ? -4.766 0.811 15.909 1.00 80.56 176 LEU A O 1
ATOM 1351 N N . LYS A 1 177 ? -3.591 -0.692 17.092 1.00 84.31 177 LYS A N 1
ATOM 1352 C CA . LYS A 1 177 ? -4.735 -1.224 17.845 1.00 84.31 177 LYS A CA 1
ATOM 1353 C C . LYS A 1 177 ? -5.371 -0.150 18.731 1.00 84.31 177 LYS A C 1
ATOM 1355 O O . LYS A 1 177 ? -6.597 -0.058 18.771 1.00 84.31 177 LYS A O 1
ATOM 1360 N N . GLU A 1 178 ? -4.571 0.651 19.426 1.00 85.31 178 GLU A N 1
ATOM 1361 C CA . GLU A 1 178 ? -5.033 1.766 20.259 1.00 85.31 178 GLU A CA 1
ATOM 1362 C C . GLU A 1 178 ? -5.738 2.826 19.414 1.00 85.31 178 GLU A C 1
ATOM 1364 O O . GLU A 1 178 ? -6.855 3.211 19.748 1.00 85.31 178 GLU A O 1
ATOM 1369 N N . ALA A 1 179 ? -5.167 3.210 18.269 1.00 83.12 179 ALA A N 1
ATOM 1370 C CA . ALA A 1 179 ? -5.799 4.153 17.350 1.00 83.12 179 ALA A CA 1
ATOM 1371 C C . ALA A 1 179 ? -7.150 3.634 16.824 1.00 83.12 179 ALA A C 1
ATOM 1373 O O . ALA A 1 179 ? -8.143 4.357 16.845 1.00 83.12 179 ALA A O 1
ATOM 1374 N N . PHE A 1 180 ? -7.240 2.358 16.431 1.00 83.00 180 PHE A N 1
ATOM 1375 C CA . PHE A 1 180 ? -8.523 1.748 16.055 1.00 83.00 180 PHE A CA 1
ATOM 1376 C C . PHE A 1 180 ? -9.520 1.660 17.210 1.00 83.00 180 PHE A C 1
ATOM 1378 O O . PHE A 1 180 ? -10.728 1.735 16.988 1.00 83.00 180 PHE A O 1
ATOM 1385 N N . THR A 1 181 ? -9.034 1.479 18.436 1.00 84.69 181 THR A N 1
ATOM 1386 C CA . THR A 1 181 ? -9.884 1.446 19.629 1.00 84.69 181 THR A CA 1
ATOM 1387 C C . THR A 1 181 ? -10.444 2.834 19.921 1.00 84.69 181 THR A C 1
ATOM 1389 O O . THR A 1 181 ? -11.644 2.950 20.152 1.00 84.69 181 THR A O 1
ATOM 1392 N N . ALA A 1 182 ? -9.616 3.879 19.828 1.00 83.12 182 ALA A N 1
ATOM 1393 C CA . ALA A 1 182 ? -10.039 5.270 19.962 1.00 83.12 182 ALA A CA 1
ATOM 1394 C C . ALA A 1 182 ? -11.125 5.622 18.934 1.00 83.12 182 ALA A C 1
ATOM 1396 O O . ALA A 1 182 ? -12.177 6.127 19.310 1.00 83.12 182 ALA A O 1
ATOM 1397 N N . LEU A 1 183 ? -10.936 5.219 17.672 1.00 80.31 183 LEU A N 1
ATOM 1398 C CA . LEU A 1 183 ? -11.937 5.405 16.618 1.00 80.31 183 LEU A CA 1
ATOM 1399 C C . LEU A 1 183 ? -13.292 4.758 16.939 1.00 80.31 183 LEU A C 1
ATOM 1401 O O . LEU A 1 183 ? -14.333 5.338 16.655 1.00 80.31 183 LEU A O 1
ATOM 1405 N N . LYS A 1 184 ? -13.297 3.560 17.536 1.00 77.81 184 LYS A N 1
ATOM 1406 C CA . LYS A 1 184 ? -14.538 2.863 17.918 1.00 77.81 184 LYS A CA 1
ATOM 1407 C C . LYS A 1 184 ? -15.195 3.450 19.168 1.00 77.81 184 LYS A C 1
ATOM 1409 O O . LYS A 1 184 ? -16.417 3.421 19.279 1.00 77.81 184 LYS A O 1
ATOM 1414 N N . ALA A 1 185 ? -14.398 3.943 20.116 1.00 71.44 185 ALA A N 1
ATOM 1415 C CA . ALA A 1 185 ? -14.880 4.482 21.387 1.00 71.44 185 ALA A CA 1
ATOM 1416 C C . ALA A 1 185 ? -15.672 5.790 21.221 1.00 71.44 185 ALA A C 1
ATOM 1418 O O . ALA A 1 185 ? -16.498 6.107 22.072 1.00 71.44 185 ALA A O 1
ATOM 1419 N N . GLU A 1 186 ? -15.491 6.500 20.104 1.00 63.94 186 GLU A N 1
ATOM 1420 C CA . GLU A 1 186 ? -16.272 7.693 19.746 1.00 63.94 186 GLU A CA 1
ATOM 1421 C C . GLU A 1 186 ? -17.752 7.394 19.414 1.00 63.94 186 GLU A C 1
ATOM 1423 O O . GLU A 1 186 ? -18.512 8.308 19.102 1.00 63.94 186 GLU A O 1
ATOM 1428 N N . GLY A 1 187 ? -18.199 6.133 19.525 1.00 51.38 187 GLY A N 1
ATOM 1429 C CA . GLY A 1 187 ? -19.621 5.771 19.602 1.00 51.38 187 GLY A CA 1
ATOM 1430 C C . GLY A 1 187 ? -20.417 5.995 18.317 1.00 51.38 187 GLY A C 1
ATOM 1431 O O . GLY A 1 187 ? -21.646 5.967 18.344 1.00 51.38 187 GLY A O 1
ATOM 1432 N N . SER A 1 188 ? -19.743 6.226 17.194 1.00 54.75 188 SER A N 1
ATOM 1433 C CA . SER A 1 188 ? -20.406 6.469 15.923 1.00 54.75 188 SER A CA 1
ATOM 1434 C C . SER A 1 188 ? -20.677 5.149 15.199 1.00 54.75 188 SER A C 1
ATOM 1436 O O . SER A 1 188 ? -19.780 4.330 14.994 1.00 54.75 188 SER A O 1
ATOM 1438 N N . GLU A 1 189 ? -21.910 4.968 14.719 1.00 66.62 189 GLU A N 1
ATOM 1439 C CA . GLU A 1 189 ? -22.208 4.088 13.579 1.00 66.62 189 GLU A CA 1
ATOM 1440 C C . GLU A 1 189 ? -21.584 4.664 12.291 1.00 66.62 189 GLU A C 1
ATOM 1442 O O . GLU A 1 189 ? -22.234 4.747 11.251 1.00 66.62 189 GLU A O 1
ATOM 1447 N N . ASP A 1 190 ? -20.343 5.155 12.355 1.00 72.38 190 ASP A N 1
ATOM 1448 C CA . ASP A 1 190 ? -19.685 5.771 11.219 1.00 72.38 190 ASP A CA 1
ATOM 1449 C C . ASP A 1 190 ? -19.369 4.672 10.197 1.00 72.38 190 ASP A C 1
ATOM 1451 O O . ASP A 1 190 ? -18.558 3.776 10.477 1.00 72.38 190 ASP A O 1
ATOM 1455 N N . PRO A 1 191 ? -19.964 4.726 8.988 1.00 72.56 191 PRO A N 1
ATOM 1456 C CA . PRO A 1 191 ? -19.707 3.745 7.942 1.00 72.56 191 PRO A CA 1
ATOM 1457 C C . PRO A 1 191 ? -18.214 3.621 7.605 1.00 72.56 191 PRO A C 1
ATOM 1459 O O . PRO A 1 191 ? -17.771 2.574 7.132 1.00 72.56 191 PRO A O 1
ATOM 1462 N N . VAL A 1 192 ? -17.410 4.654 7.885 1.00 75.25 192 VAL A N 1
ATOM 1463 C CA . VAL A 1 192 ? -15.948 4.650 7.743 1.00 75.25 192 VAL A CA 1
ATOM 1464 C C . VAL A 1 192 ? -15.287 3.530 8.555 1.00 75.25 192 VAL A C 1
ATOM 1466 O O . VAL A 1 192 ? -14.318 2.938 8.082 1.00 75.25 192 VAL A O 1
ATOM 1469 N N . LEU A 1 193 ? -15.828 3.189 9.728 1.00 73.25 193 LEU A N 1
ATOM 1470 C CA . LEU A 1 193 ? -15.288 2.152 10.616 1.00 73.25 193 LEU A CA 1
ATOM 1471 C C . LEU A 1 193 ? -15.724 0.731 10.240 1.00 73.25 193 LEU A C 1
ATOM 1473 O O . LEU A 1 193 ? -15.189 -0.234 10.783 1.00 73.25 193 LEU A O 1
ATOM 1477 N N . SER A 1 194 ? -16.656 0.589 9.292 1.00 79.88 194 SER A N 1
ATOM 1478 C CA . SER A 1 194 ? -17.055 -0.713 8.736 1.00 79.88 194 SER A CA 1
ATOM 1479 C C . SER A 1 194 ? -16.165 -1.176 7.575 1.00 79.88 194 SER A C 1
ATOM 1481 O O . SER A 1 194 ? -16.347 -2.273 7.044 1.00 79.88 194 SER A O 1
ATOM 1483 N N . LYS A 1 195 ? -15.190 -0.353 7.170 1.00 87.25 195 LYS A N 1
ATOM 1484 C CA . LYS A 1 195 ? -14.295 -0.658 6.053 1.00 87.25 195 LYS A CA 1
ATOM 1485 C C . LYS A 1 195 ? -13.332 -1.798 6.408 1.00 87.25 195 LYS A C 1
ATOM 1487 O O . LYS A 1 195 ? -12.799 -1.824 7.518 1.00 87.25 195 LYS A O 1
ATOM 1492 N N . PRO A 1 196 ? -13.085 -2.739 5.480 1.00 90.81 196 PRO A N 1
ATOM 1493 C CA . PRO A 1 196 ? -12.220 -3.881 5.732 1.00 90.81 196 PRO A CA 1
ATOM 1494 C C . PRO A 1 196 ? -10.772 -3.455 5.997 1.00 90.81 196 PRO A C 1
ATOM 1496 O O . PRO A 1 196 ? -10.203 -2.629 5.279 1.00 90.81 196 PRO A O 1
ATOM 1499 N N . VAL A 1 197 ? -10.169 -4.089 7.003 1.00 88.19 197 VAL A N 1
ATOM 1500 C CA . VAL A 1 197 ? -8.746 -3.982 7.331 1.00 88.19 197 VAL A CA 1
ATOM 1501 C C . VAL A 1 197 ? -8.121 -5.368 7.212 1.00 88.19 197 VAL A C 1
ATOM 1503 O O . VAL A 1 197 ? -8.577 -6.306 7.863 1.00 88.19 197 VAL A O 1
ATOM 1506 N N . ALA A 1 198 ? -7.076 -5.503 6.399 1.00 91.94 198 ALA A N 1
ATOM 1507 C CA . ALA A 1 198 ? -6.324 -6.743 6.246 1.00 91.94 198 ALA A CA 1
ATOM 1508 C C . ALA A 1 198 ? -4.910 -6.592 6.814 1.00 91.94 198 ALA A C 1
ATOM 1510 O O . ALA A 1 198 ? -4.189 -5.660 6.459 1.00 91.94 198 ALA A O 1
ATOM 1511 N N . LEU A 1 199 ? -4.502 -7.535 7.664 1.00 89.56 199 LEU A N 1
ATOM 1512 C CA . LEU A 1 199 ? -3.122 -7.660 8.127 1.00 89.56 199 LEU A CA 1
ATOM 1513 C C . LEU A 1 199 ? -2.365 -8.604 7.186 1.00 89.56 199 LEU A C 1
ATOM 1515 O O . LEU A 1 199 ? -2.752 -9.758 7.014 1.00 89.56 199 LEU A O 1
ATOM 1519 N N . LEU A 1 200 ? -1.286 -8.113 6.590 1.00 91.62 200 LEU A N 1
ATOM 1520 C CA . LEU A 1 200 ? -0.417 -8.857 5.687 1.00 91.62 200 LEU A CA 1
ATOM 1521 C C . LEU A 1 200 ? 0.909 -9.115 6.398 1.00 91.62 200 LEU A C 1
ATOM 1523 O O . LEU A 1 200 ? 1.585 -8.168 6.793 1.00 91.62 200 LEU A O 1
ATOM 1527 N N . ILE A 1 201 ? 1.292 -10.382 6.548 1.00 89.62 201 ILE A N 1
ATOM 1528 C CA . ILE A 1 201 ? 2.571 -10.760 7.157 1.00 89.62 201 ILE A CA 1
ATOM 1529 C C . ILE A 1 201 ? 3.524 -11.218 6.054 1.00 89.62 201 ILE A C 1
ATOM 1531 O O . ILE A 1 201 ? 3.180 -12.101 5.270 1.00 89.62 201 ILE A O 1
ATOM 1535 N N . ASN A 1 202 ? 4.714 -10.623 5.980 1.00 89.62 202 ASN A N 1
ATOM 1536 C CA . ASN A 1 202 ? 5.741 -10.994 5.006 1.00 89.62 202 ASN A CA 1
ATOM 1537 C C . ASN A 1 202 ? 7.062 -11.416 5.661 1.00 89.62 202 ASN A C 1
ATOM 1539 O O . ASN A 1 202 ? 7.172 -11.452 6.884 1.00 89.62 202 ASN A O 1
ATOM 1543 N N . LYS A 1 203 ? 8.067 -11.730 4.831 1.00 89.44 203 LYS A N 1
ATOM 1544 C CA . LYS A 1 203 ? 9.389 -12.226 5.255 1.00 89.44 203 LYS A CA 1
ATOM 1545 C C . LYS A 1 203 ? 9.309 -13.501 6.096 1.00 89.44 203 LYS A C 1
ATOM 1547 O O . LYS A 1 203 ? 9.957 -13.627 7.134 1.00 89.44 203 LYS A O 1
ATOM 1552 N N . TRP A 1 204 ? 8.441 -14.421 5.681 1.00 87.88 204 TRP A N 1
ATOM 1553 C CA . TRP A 1 204 ? 8.207 -15.667 6.409 1.00 87.88 204 TRP A CA 1
ATOM 1554 C C . TRP A 1 204 ? 9.438 -16.584 6.419 1.00 87.88 204 TRP A C 1
ATOM 1556 O O . TRP A 1 204 ? 9.588 -17.408 7.312 1.00 87.88 204 TRP A O 1
ATOM 1566 N N . ASP A 1 205 ? 10.358 -16.383 5.477 1.00 85.75 205 ASP A N 1
ATOM 1567 C CA . ASP A 1 205 ? 11.689 -16.990 5.436 1.00 85.75 205 ASP A CA 1
ATOM 1568 C C . ASP A 1 205 ? 12.499 -16.768 6.724 1.00 85.75 205 ASP A C 1
ATOM 1570 O O . ASP A 1 205 ? 13.265 -17.644 7.107 1.00 85.75 205 ASP A O 1
ATOM 1574 N N . ARG A 1 206 ? 12.241 -15.693 7.484 1.00 84.06 206 ARG A N 1
ATOM 1575 C CA . ARG A 1 206 ? 12.832 -15.470 8.823 1.00 84.06 206 ARG A CA 1
ATOM 1576 C C . ARG A 1 206 ? 12.487 -16.560 9.846 1.00 84.06 206 ARG A C 1
ATOM 1578 O O . ARG A 1 206 ? 13.074 -16.597 10.922 1.00 84.06 206 ARG A O 1
ATOM 1585 N N . GLN A 1 207 ? 11.494 -17.394 9.545 1.00 79.31 207 GLN A N 1
ATOM 1586 C CA . GLN A 1 207 ? 11.060 -18.514 10.377 1.00 79.31 207 GLN A CA 1
ATOM 1587 C C . GLN A 1 207 ? 11.615 -19.861 9.888 1.00 79.31 207 GLN A C 1
ATOM 1589 O O . GLN A 1 207 ? 11.417 -20.865 10.567 1.00 79.31 207 GLN A O 1
ATOM 1594 N N . ALA A 1 208 ? 12.280 -19.916 8.727 1.00 67.88 208 ALA A N 1
ATOM 1595 C CA . ALA A 1 208 ? 12.677 -21.169 8.078 1.00 67.88 208 ALA A CA 1
ATOM 1596 C C . ALA A 1 208 ? 13.659 -22.008 8.916 1.00 67.88 208 ALA A C 1
ATOM 1598 O O . ALA A 1 208 ? 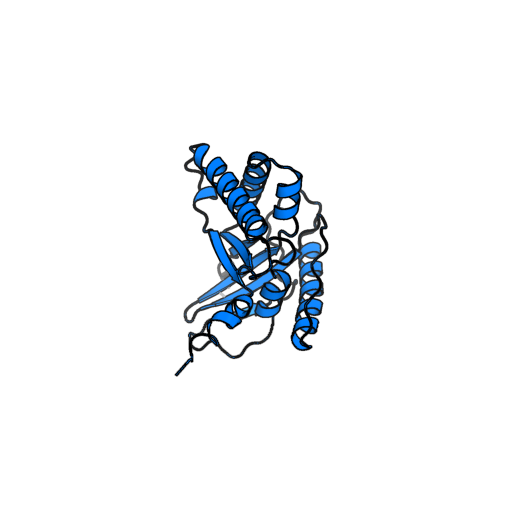13.538 -23.232 8.933 1.00 67.88 208 ALA A O 1
ATOM 1599 N N . ASP A 1 209 ? 14.502 -21.372 9.734 1.00 59.62 209 ASP A N 1
ATOM 1600 C CA . ASP A 1 209 ? 15.396 -22.044 10.692 1.00 59.62 209 ASP A CA 1
ATOM 1601 C C . ASP A 1 209 ? 14.650 -22.859 11.779 1.00 59.62 209 ASP A C 1
ATOM 1603 O O . ASP A 1 209 ? 15.276 -23.422 12.680 1.00 59.62 209 ASP A O 1
ATOM 1607 N N . HIS A 1 210 ? 13.310 -22.881 11.790 1.00 52.94 210 HIS A N 1
ATOM 1608 C CA . HIS A 1 210 ? 12.496 -23.757 12.644 1.00 52.94 210 HIS A CA 1
ATOM 1609 C C . HIS A 1 210 ? 12.161 -25.115 12.013 1.00 52.94 210 HIS A C 1
ATOM 1611 O O . HIS A 1 210 ? 11.784 -26.027 12.747 1.00 52.94 210 HIS A O 1
ATOM 1617 N N . LEU A 1 211 ? 12.269 -25.273 10.690 1.00 52.38 211 LEU A N 1
ATOM 1618 C CA . LEU A 1 211 ? 11.859 -26.509 10.006 1.00 52.38 211 LEU A CA 1
ATOM 1619 C C . LEU A 1 211 ? 12.996 -27.531 9.867 1.00 52.38 211 LEU A C 1
ATOM 1621 O O . LEU A 1 211 ? 12.718 -28.716 9.712 1.00 52.38 211 LEU A O 1
ATOM 1625 N N . GLU A 1 212 ? 14.254 -27.101 9.985 1.00 50.47 212 GLU A N 1
ATOM 1626 C CA . GLU A 1 212 ? 15.426 -27.985 9.880 1.00 50.47 212 GLU A CA 1
ATOM 1627 C C . GLU A 1 212 ? 15.883 -28.568 11.233 1.00 50.47 212 GLU A C 1
ATOM 1629 O O . GLU A 1 212 ? 16.641 -29.530 11.262 1.00 50.47 212 GLU A O 1
ATOM 1634 N N . GLY A 1 213 ? 15.381 -28.050 12.361 1.00 47.75 213 GLY A N 1
ATOM 1635 C CA . GLY A 1 213 ? 15.761 -28.498 13.712 1.00 47.75 213 GLY A CA 1
ATOM 1636 C C . GLY A 1 213 ? 14.950 -29.665 14.293 1.00 47.75 213 GLY A C 1
ATOM 1637 O O . GLY A 1 213 ? 15.202 -30.051 15.426 1.00 47.75 213 GLY A O 1
ATOM 1638 N N . ASN A 1 214 ? 13.973 -30.211 13.557 1.00 44.66 214 ASN A N 1
ATOM 1639 C CA . ASN A 1 214 ? 13.112 -31.319 14.013 1.00 44.66 214 ASN A CA 1
ATOM 1640 C C . ASN A 1 214 ? 13.335 -32.631 13.238 1.00 44.66 214 ASN A C 1
ATOM 1642 O O . ASN A 1 214 ? 12.484 -33.519 13.261 1.00 44.66 214 ASN A O 1
ATOM 1646 N N . VAL A 1 215 ? 14.479 -32.770 12.563 1.00 47.66 215 VAL A N 1
ATOM 1647 C CA . VAL A 1 215 ? 14.934 -34.050 12.005 1.00 47.66 215 VAL A CA 1
ATOM 1648 C C . VAL A 1 215 ? 16.163 -34.508 12.788 1.00 47.66 215 VAL A C 1
ATOM 1650 O O . VAL A 1 215 ? 17.274 -34.523 12.271 1.00 47.66 215 VAL A O 1
ATOM 1653 N N . GLU A 1 216 ? 15.965 -34.864 14.056 1.00 41.56 216 GLU A N 1
ATOM 1654 C CA . GLU A 1 216 ? 16.863 -35.808 14.725 1.00 41.56 216 GLU A CA 1
ATOM 1655 C C . GLU A 1 216 ? 16.180 -37.179 14.743 1.00 41.56 216 GLU A C 1
ATOM 1657 O O . GLU A 1 216 ? 15.034 -37.321 15.180 1.00 41.56 216 GLU A O 1
ATOM 1662 N N . ALA A 1 217 ? 16.888 -38.141 14.152 1.00 38.88 217 ALA A N 1
ATOM 1663 C CA . ALA A 1 217 ? 16.606 -39.570 14.147 1.00 38.88 217 ALA A CA 1
ATOM 1664 C C . ALA A 1 217 ? 17.090 -40.234 15.442 1.00 38.88 217 ALA A C 1
ATOM 1666 O O . ALA A 1 217 ? 18.064 -39.717 16.035 1.00 38.88 217 ALA A O 1
#

Foldseek 3Di:
DDDDDDDDDPDADEAEEEEAEAFVLCPLVVLLVLCDDDDQDPQRKHKHWDQLPPPQDPDDDQPPPPDPSSNLAVVLRVLSVQQNVCVVVVHHRDTDDPDPRKHKTWIFIDGPVDTHIYIYIYPYCLLVVCVVVVDLQVSLVSLLSVLVPGLAYEYRGEDDAPPDPPVVSVVSVVSVVSSLVVNVVVPDPPVSNVRYYHYHYDPCVSVVVVVVVPPDD

Sequence (217 aa):
MSGQTPSKSPARKVYRLALYGVTAAGKTCLLAALGMNRKPNPNGYDAVRLPCSVPPSTSEPPNGAENDPAAAARRGEKWLDDAMDELRNGRVPLANPLSAELMTYWFDISAPDRTWQVEVFDYSGELVDARKAVDPATLAAKLHGHLKRMDGLLVLVSAPHRDEPLQRSHQDLQLLKEAFTALKAEGSEDPVLSKPVALLINKWDRQADHLEGNVEA

pLDDT: mean 77.29, std 16.17, range [38.88, 96.31]